Protein AF-A0A0M2LLT6-F1 (afdb_monomer)

Foldseek 3Di:
DDDDDDDDDDDDDDDDPDDPDDDPPPPPPPDPPPDPDPDPPPPQQDADPLQPPDDLLRLLVLLLLLLVLLCVPPDDPLNVLSVVLNVVLCVQCVVVNVVSVVVVLVVLVVVDDVSVVVVVVSSVVSNVLSNDPQLNPQLSVLSSVLSVVSVPDDPPCSSVSSVRSVSSNRNSSVVVPDDDDPPPPPDPPDDPDDDDDPDDDDDDDDDDDD

Structure (mmCIF, N/CA/C/O backbone):
data_AF-A0A0M2LLT6-F1
#
_entry.id   AF-A0A0M2LLT6-F1
#
loop_
_atom_site.group_PDB
_atom_site.id
_atom_site.type_symbol
_atom_site.label_atom_id
_atom_site.label_alt_id
_atom_site.label_comp_id
_atom_site.label_asym_id
_atom_site.label_entity_id
_atom_site.label_seq_id
_atom_site.pdbx_PDB_ins_code
_atom_site.Cartn_x
_atom_site.Cartn_y
_atom_site.Cartn_z
_atom_site.occupancy
_atom_site.B_iso_or_equiv
_atom_site.auth_seq_id
_atom_site.auth_comp_id
_atom_site.auth_asym_id
_atom_site.auth_atom_id
_atom_site.pdbx_PDB_model_num
ATOM 1 N N . MET A 1 1 ? 22.960 -52.086 76.176 1.00 41.44 1 MET A N 1
ATOM 2 C CA . MET A 1 1 ? 24.243 -51.439 76.528 1.00 41.44 1 MET A CA 1
ATOM 3 C C . MET A 1 1 ? 25.302 -51.913 75.534 1.00 41.44 1 MET A C 1
ATOM 5 O O . MET A 1 1 ? 25.342 -53.109 75.310 1.00 41.44 1 MET A O 1
ATOM 9 N N . SER A 1 2 ? 26.060 -50.966 74.951 1.00 41.84 2 SER A N 1
ATOM 10 C CA . SER A 1 2 ? 27.350 -51.053 74.206 1.00 41.84 2 SER A CA 1
ATOM 11 C C . SER A 1 2 ? 27.512 -52.057 73.046 1.00 41.84 2 SER A C 1
ATOM 13 O O . SER A 1 2 ? 27.372 -53.247 73.257 1.00 41.84 2 SER A O 1
ATOM 15 N N . ARG A 1 3 ? 27.701 -51.662 71.770 1.00 51.25 3 ARG A N 1
ATOM 16 C CA . ARG A 1 3 ? 28.764 -50.874 71.073 1.00 51.25 3 ARG A CA 1
ATOM 17 C C . ARG A 1 3 ? 30.071 -51.660 70.771 1.00 51.25 3 ARG A C 1
ATOM 19 O O . ARG A 1 3 ? 30.640 -52.236 71.686 1.00 51.25 3 ARG A O 1
ATOM 26 N N . VAL A 1 4 ? 30.586 -51.439 69.544 1.00 51.25 4 VAL A N 1
ATOM 27 C CA . VAL A 1 4 ? 32.009 -51.393 69.078 1.00 51.25 4 VAL A CA 1
ATOM 28 C C . VAL A 1 4 ? 32.594 -52.665 68.404 1.00 51.25 4 VAL A C 1
ATOM 30 O O . VAL A 1 4 ? 32.360 -53.735 68.939 1.00 51.25 4 VAL A O 1
ATOM 33 N N . THR A 1 5 ? 33.463 -52.716 67.364 1.00 49.09 5 THR A N 1
ATOM 34 C CA . THR A 1 5 ? 33.853 -51.982 66.112 1.00 49.09 5 THR A CA 1
ATOM 35 C C . THR A 1 5 ? 35.101 -52.732 65.523 1.00 49.09 5 THR A C 1
ATOM 37 O O . THR A 1 5 ? 35.906 -53.184 66.326 1.00 49.09 5 THR A O 1
ATOM 40 N N . GLN A 1 6 ? 35.325 -52.735 64.181 1.00 48.09 6 GLN A N 1
ATOM 41 C CA . GLN A 1 6 ? 36.649 -52.665 63.455 1.00 48.09 6 GLN A CA 1
ATOM 42 C C . GLN A 1 6 ? 37.639 -53.884 63.491 1.00 48.09 6 GLN A C 1
ATOM 44 O O . GLN A 1 6 ? 37.693 -54.569 64.494 1.00 48.09 6 GLN A O 1
ATOM 49 N N . ALA A 1 7 ? 38.533 -54.226 62.529 1.00 48.31 7 ALA A N 1
ATOM 50 C CA . ALA A 1 7 ? 38.931 -53.757 61.180 1.00 48.31 7 ALA A CA 1
ATOM 51 C C . ALA A 1 7 ? 40.098 -54.624 60.554 1.00 48.31 7 ALA A C 1
ATOM 53 O O . ALA A 1 7 ? 40.986 -55.020 61.294 1.00 48.31 7 ALA A O 1
ATOM 54 N N . ILE A 1 8 ? 40.148 -54.744 59.203 1.00 49.72 8 ILE A N 1
ATOM 55 C CA . ILE A 1 8 ? 41.307 -54.649 58.238 1.00 49.72 8 ILE A CA 1
ATOM 56 C C . ILE A 1 8 ? 42.366 -55.798 58.051 1.00 49.72 8 ILE A C 1
ATOM 58 O O . ILE A 1 8 ? 42.800 -56.438 58.998 1.00 49.72 8 ILE A O 1
ATOM 62 N N . VAL A 1 9 ? 42.854 -55.893 56.784 1.00 45.91 9 VAL A N 1
ATOM 63 C CA . VAL A 1 9 ? 44.183 -56.320 56.213 1.00 45.91 9 VAL A CA 1
ATOM 64 C C . VAL A 1 9 ? 44.129 -57.654 55.419 1.00 45.91 9 VAL A C 1
ATOM 66 O O . VAL A 1 9 ? 43.989 -58.707 56.016 1.00 45.91 9 VAL A O 1
ATOM 69 N N . ALA A 1 10 ? 44.026 -57.698 54.077 1.00 42.34 10 ALA A N 1
ATOM 70 C CA . ALA A 1 10 ? 44.964 -57.384 52.969 1.00 42.34 10 ALA A CA 1
ATOM 71 C C . ALA A 1 10 ? 45.992 -58.494 52.622 1.00 42.34 10 ALA A C 1
ATOM 73 O O . ALA A 1 10 ? 46.520 -59.148 53.507 1.00 42.34 10 ALA A O 1
ATOM 74 N N . THR A 1 11 ? 46.321 -58.599 51.321 1.00 43.28 11 THR A N 1
ATOM 75 C CA . THR A 1 11 ? 47.380 -59.392 50.634 1.00 43.28 11 THR A CA 1
ATOM 76 C C . THR A 1 11 ? 47.033 -60.785 50.078 1.00 43.28 11 THR A C 1
ATOM 78 O O . THR A 1 11 ? 47.167 -61.805 50.735 1.00 43.28 11 THR A O 1
ATOM 81 N N . ALA A 1 12 ? 46.709 -60.833 48.781 1.00 48.12 12 ALA A N 1
ATOM 82 C CA . ALA A 1 12 ? 47.027 -61.968 47.911 1.00 48.12 12 ALA A CA 1
ATOM 83 C C . ALA A 1 12 ? 47.285 -61.425 46.501 1.00 48.12 12 ALA A C 1
ATOM 85 O O . ALA A 1 12 ? 46.369 -61.179 45.720 1.00 48.12 12 ALA A O 1
ATOM 86 N N . ALA A 1 13 ? 48.555 -61.155 46.227 1.00 46.47 13 ALA A N 1
ATOM 87 C CA . ALA A 1 13 ? 49.050 -60.779 44.920 1.00 46.47 13 ALA A CA 1
ATOM 88 C C . ALA A 1 13 ? 49.824 -61.965 44.322 1.00 46.47 13 ALA A C 1
ATOM 90 O O . ALA A 1 13 ? 50.493 -62.702 45.042 1.00 46.47 13 ALA A O 1
ATOM 91 N N . ILE A 1 14 ? 49.821 -62.015 42.988 1.00 53.28 14 ILE A N 1
ATOM 92 C CA . ILE A 1 14 ? 50.790 -62.698 42.118 1.00 53.28 14 ILE A CA 1
ATOM 93 C C . ILE A 1 14 ? 50.536 -64.196 41.865 1.00 53.28 14 ILE A C 1
ATOM 95 O O . ILE A 1 14 ? 51.214 -65.071 42.392 1.00 53.28 14 ILE A O 1
ATOM 99 N N . ALA A 1 15 ? 49.651 -64.482 40.908 1.00 54.38 15 ALA A N 1
ATOM 100 C CA . ALA A 1 15 ? 49.831 -65.607 39.995 1.00 54.38 15 ALA A CA 1
ATOM 101 C C . ALA A 1 15 ? 49.233 -65.269 38.621 1.00 54.38 15 ALA A C 1
ATOM 103 O O . ALA A 1 15 ? 48.152 -64.696 38.536 1.00 54.38 15 ALA A O 1
ATOM 104 N N . ALA A 1 16 ? 49.948 -65.681 37.573 1.00 54.22 16 ALA A N 1
ATOM 105 C CA . ALA A 1 16 ? 49.567 -65.680 36.158 1.00 54.22 16 ALA A CA 1
ATOM 106 C C . ALA A 1 16 ? 49.813 -64.389 35.346 1.00 54.22 16 ALA A C 1
ATOM 108 O O . ALA A 1 16 ? 48.910 -63.796 34.760 1.00 54.22 16 ALA A O 1
ATOM 109 N N . LEU A 1 17 ? 51.099 -64.051 35.185 1.00 52.16 17 LEU A N 1
ATOM 110 C CA . LEU A 1 17 ? 51.603 -63.553 33.902 1.00 52.16 17 LEU A CA 1
ATOM 111 C C . LEU A 1 17 ? 51.557 -64.697 32.872 1.00 52.16 1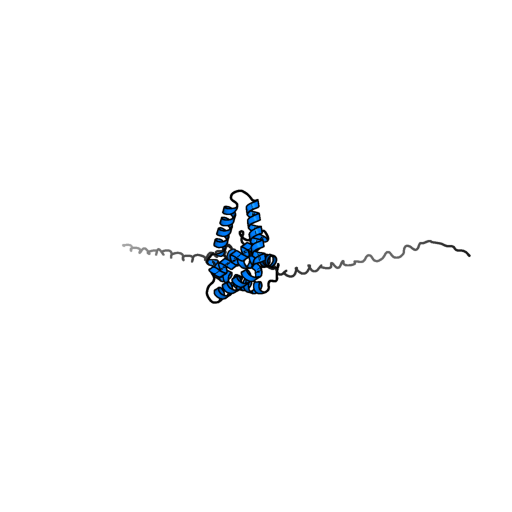7 LEU A C 1
ATOM 113 O O . LEU A 1 17 ? 52.450 -65.537 32.888 1.00 52.16 17 LEU A O 1
ATOM 117 N N . ALA A 1 18 ? 50.550 -64.739 31.995 1.00 59.94 18 ALA A N 1
ATOM 118 C CA . ALA A 1 18 ? 50.612 -65.443 30.702 1.00 59.94 18 ALA A CA 1
ATOM 119 C C . ALA A 1 18 ? 49.326 -65.214 29.887 1.00 59.94 18 ALA A C 1
ATOM 121 O O . ALA A 1 18 ? 48.462 -66.081 29.864 1.00 59.94 18 ALA A O 1
ATOM 122 N N . ALA A 1 19 ? 49.187 -64.059 29.224 1.00 50.78 19 ALA A N 1
ATOM 123 C CA . ALA A 1 19 ? 48.324 -63.913 28.038 1.00 50.78 19 ALA A CA 1
ATOM 124 C C . ALA A 1 19 ? 48.508 -62.537 27.365 1.00 50.78 19 ALA A C 1
ATOM 126 O O . ALA A 1 19 ? 47.558 -61.783 27.168 1.00 50.78 19 ALA A O 1
ATOM 127 N N . CYS A 1 20 ? 49.741 -62.196 26.981 1.00 50.62 20 CYS A N 1
ATOM 128 C CA . CYS A 1 20 ? 49.951 -61.237 25.896 1.00 50.62 20 CYS A CA 1
ATOM 129 C C . CYS A 1 20 ? 49.776 -61.989 24.572 1.00 50.62 20 CYS A C 1
ATOM 131 O O . CYS A 1 20 ? 50.738 -62.523 24.032 1.00 50.62 20 CYS A O 1
ATOM 133 N N . ALA A 1 21 ? 48.544 -62.065 24.071 1.00 52.72 21 ALA A N 1
ATOM 134 C CA . ALA A 1 21 ? 48.259 -62.531 22.718 1.00 52.72 21 ALA A CA 1
ATOM 135 C C . ALA A 1 21 ? 47.107 -61.700 22.131 1.00 52.72 21 ALA A C 1
ATOM 137 O O . ALA A 1 21 ? 45.931 -61.980 22.330 1.00 52.72 21 ALA A O 1
ATOM 138 N N . THR A 1 22 ? 47.502 -60.611 21.472 1.00 51.03 22 THR A N 1
ATOM 139 C CA . THR A 1 22 ? 46.864 -60.032 20.281 1.00 51.03 22 THR A CA 1
ATOM 140 C C . THR A 1 22 ? 45.335 -59.905 20.308 1.00 51.03 22 THR A C 1
ATOM 142 O O . THR A 1 22 ? 44.617 -60.679 19.683 1.00 51.03 22 THR A O 1
ATOM 145 N N . ARG A 1 23 ? 44.814 -58.850 20.948 1.00 53.47 23 ARG A N 1
ATOM 146 C CA . ARG A 1 23 ? 43.462 -58.371 20.631 1.00 53.47 23 ARG A CA 1
ATOM 147 C C . ARG A 1 23 ? 43.571 -57.481 19.394 1.00 53.47 23 ARG A C 1
ATOM 149 O O . ARG A 1 23 ? 44.065 -56.358 19.491 1.00 53.47 23 ARG A O 1
ATOM 156 N N . THR A 1 24 ? 43.155 -57.984 18.234 1.00 53.97 24 THR A N 1
ATOM 157 C CA . THR A 1 24 ? 42.968 -57.163 17.033 1.00 53.97 24 THR A CA 1
ATOM 158 C C . THR A 1 24 ? 42.068 -55.997 17.420 1.00 53.97 24 THR A C 1
ATOM 160 O O . THR A 1 24 ? 40.948 -56.203 17.889 1.00 53.97 24 THR A O 1
ATOM 163 N N . LYS A 1 25 ? 42.576 -54.768 17.316 1.00 46.31 25 LYS A N 1
ATOM 164 C CA . LYS A 1 25 ? 41.759 -53.580 17.537 1.00 46.31 25 LYS A CA 1
ATOM 165 C C . LYS A 1 25 ? 40.815 -53.505 16.344 1.00 46.31 25 LYS A C 1
ATOM 167 O O . LYS A 1 25 ? 41.226 -53.093 15.264 1.00 46.31 25 LYS A O 1
ATOM 172 N N . GLU A 1 26 ? 39.591 -53.982 16.521 1.00 56.31 26 GLU A N 1
ATOM 173 C CA . GLU A 1 26 ? 38.517 -53.758 15.565 1.00 56.31 26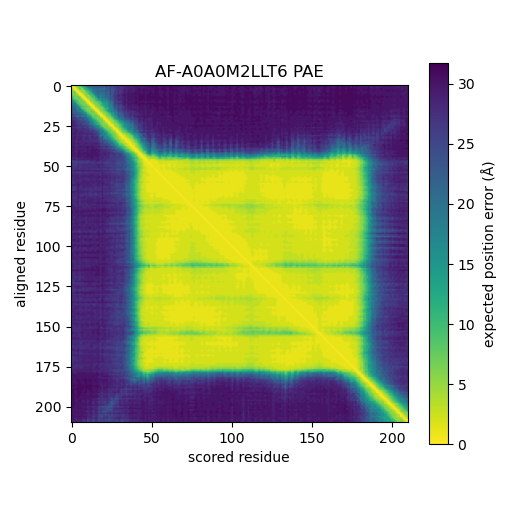 GLU A CA 1
ATOM 174 C C . GLU A 1 26 ? 38.340 -52.241 15.464 1.00 56.31 26 GLU A C 1
ATOM 176 O O . GLU A 1 26 ? 37.893 -51.570 16.398 1.00 56.31 26 GLU A O 1
ATOM 181 N N . VAL A 1 27 ? 38.848 -51.665 14.375 1.00 53.34 27 VAL A N 1
ATOM 182 C CA . VAL A 1 27 ? 38.624 -50.261 14.065 1.00 53.34 27 VAL A CA 1
ATOM 183 C C . VAL A 1 27 ? 37.185 -50.198 13.600 1.00 53.34 27 VAL A C 1
ATOM 185 O O . VAL A 1 27 ? 36.883 -50.542 12.460 1.00 53.34 27 VAL A O 1
ATOM 188 N N . ALA A 1 28 ? 36.295 -49.798 14.505 1.00 51.44 28 ALA A N 1
ATOM 189 C CA . ALA A 1 28 ? 34.966 -49.362 14.128 1.00 51.44 28 ALA A CA 1
ATOM 190 C C . ALA A 1 28 ? 35.140 -48.256 13.082 1.00 51.44 28 ALA A C 1
ATOM 192 O O . ALA A 1 28 ? 35.587 -47.149 13.392 1.00 51.44 28 ALA A O 1
ATOM 193 N N . ILE A 1 29 ? 34.846 -48.582 11.826 1.00 47.62 29 ILE A N 1
ATOM 194 C CA . ILE A 1 29 ? 34.660 -47.585 10.784 1.00 47.62 29 ILE A CA 1
ATOM 195 C C . ILE A 1 29 ? 33.416 -46.824 11.228 1.00 47.62 29 ILE A C 1
ATOM 197 O O . ILE A 1 29 ? 32.305 -47.341 11.139 1.00 47.62 29 ILE A O 1
ATOM 201 N N . ALA A 1 30 ? 33.607 -45.639 11.806 1.00 51.16 30 ALA A N 1
ATOM 202 C CA . ALA A 1 30 ? 32.498 -44.757 12.112 1.00 51.16 30 ALA A CA 1
ATOM 203 C C . ALA A 1 30 ? 31.804 -44.445 10.785 1.00 51.16 30 ALA A C 1
ATOM 205 O O . ALA A 1 30 ? 32.396 -43.820 9.903 1.00 51.16 30 ALA A O 1
ATOM 206 N N . THR A 1 31 ? 30.572 -44.928 10.623 1.00 55.88 31 THR A N 1
ATOM 207 C CA . THR A 1 31 ? 29.714 -44.530 9.513 1.00 55.88 31 THR A CA 1
ATOM 208 C C . THR A 1 31 ? 29.676 -43.001 9.512 1.00 55.88 31 THR A C 1
ATOM 210 O O . THR A 1 31 ? 29.398 -42.424 10.571 1.00 55.88 31 THR A O 1
ATOM 213 N N . PRO A 1 32 ? 30.003 -42.323 8.394 1.00 62.25 32 PRO A N 1
ATOM 214 C CA . PRO A 1 32 ? 29.898 -40.875 8.345 1.00 62.25 32 PRO A CA 1
ATOM 215 C C . PRO A 1 32 ? 28.480 -40.482 8.772 1.00 62.25 32 PRO A C 1
ATOM 217 O O . PRO A 1 32 ? 27.527 -41.173 8.390 1.00 62.25 32 PRO A O 1
ATOM 220 N N . PRO A 1 33 ? 28.328 -39.435 9.605 1.00 65.38 33 PRO A N 1
ATOM 221 C CA . PRO A 1 33 ? 27.015 -38.999 10.045 1.00 65.38 33 PRO A CA 1
ATOM 222 C C . PRO A 1 33 ? 26.128 -38.806 8.810 1.00 65.38 33 PRO A C 1
ATOM 224 O O . PRO A 1 33 ? 26.614 -38.273 7.805 1.00 65.38 33 PRO A O 1
ATOM 227 N N . PRO A 1 34 ? 24.867 -39.276 8.846 1.00 66.38 34 PRO A N 1
ATOM 228 C CA . PRO A 1 34 ? 23.957 -39.090 7.731 1.00 66.38 34 PRO A CA 1
ATOM 229 C C . PRO A 1 34 ? 23.955 -37.608 7.368 1.00 66.38 34 PRO A C 1
ATOM 231 O O . PRO A 1 34 ? 23.845 -36.752 8.251 1.00 66.38 34 PRO A O 1
ATOM 234 N N . ALA A 1 35 ? 24.147 -37.319 6.078 1.00 72.25 35 ALA A N 1
ATOM 235 C CA . ALA A 1 35 ? 24.084 -35.955 5.582 1.00 72.25 35 ALA A CA 1
ATOM 236 C C . ALA A 1 35 ? 22.792 -35.315 6.117 1.00 72.25 35 ALA A C 1
ATOM 238 O O . ALA A 1 35 ? 21.747 -35.978 6.088 1.00 72.25 35 ALA A O 1
ATOM 239 N N . PRO A 1 36 ? 22.850 -34.082 6.651 1.00 65.94 36 PRO A N 1
ATOM 240 C CA . PRO A 1 36 ? 21.654 -33.425 7.144 1.00 65.94 36 PRO A CA 1
ATOM 241 C C . PRO A 1 36 ? 20.613 -33.441 6.028 1.00 65.94 36 PRO A C 1
ATOM 243 O O . PRO A 1 36 ? 20.914 -33.081 4.887 1.00 65.94 36 PRO A O 1
ATOM 246 N N . ALA A 1 37 ? 19.406 -33.911 6.350 1.00 68.75 37 ALA A N 1
ATOM 247 C CA . ALA A 1 37 ? 18.291 -33.843 5.421 1.00 68.75 37 ALA A CA 1
ATOM 248 C C . ALA A 1 37 ? 18.168 -32.390 4.928 1.00 68.75 37 ALA A C 1
ATOM 250 O O . ALA A 1 37 ? 18.342 -31.476 5.744 1.00 68.75 37 ALA A O 1
ATOM 251 N N . PRO A 1 38 ? 17.916 -32.153 3.627 1.00 60.94 38 PRO A N 1
ATOM 252 C CA . PRO A 1 38 ? 17.765 -30.803 3.113 1.00 60.94 38 PRO A CA 1
ATOM 253 C C . PRO A 1 38 ? 16.690 -30.096 3.932 1.00 60.94 38 PRO A C 1
ATOM 255 O O . PRO A 1 38 ? 15.521 -30.484 3.922 1.00 60.94 38 PRO A O 1
ATOM 258 N N . VAL A 1 39 ? 17.107 -29.081 4.686 1.00 50.81 39 VAL A N 1
ATOM 259 C CA . VAL A 1 39 ? 16.167 -28.188 5.348 1.00 50.81 39 VAL A CA 1
ATOM 260 C C . VAL A 1 39 ? 15.392 -27.483 4.236 1.00 50.81 39 VAL A C 1
ATOM 262 O O . VAL A 1 39 ? 16.022 -26.952 3.316 1.00 50.81 39 VAL A O 1
ATOM 265 N N . PRO A 1 40 ? 14.049 -27.487 4.249 1.00 47.44 40 PRO A N 1
ATOM 266 C CA . PRO A 1 40 ? 13.303 -26.642 3.338 1.00 47.44 40 PRO A CA 1
ATOM 267 C C . PRO A 1 40 ? 13.709 -25.199 3.633 1.00 47.44 40 PRO A C 1
ATOM 269 O O . PRO A 1 40 ? 13.396 -24.646 4.687 1.00 47.44 40 PRO A O 1
ATOM 272 N N . VAL A 1 41 ? 14.467 -24.600 2.717 1.00 44.81 41 VAL A N 1
ATOM 273 C CA . VAL A 1 41 ? 14.712 -23.164 2.735 1.00 44.81 41 VAL A CA 1
ATOM 274 C C . VAL A 1 41 ? 13.381 -22.538 2.349 1.00 44.81 41 VAL A C 1
ATOM 276 O O . VAL A 1 41 ? 13.013 -22.529 1.177 1.00 44.81 41 VAL A O 1
ATOM 279 N N . TYR A 1 42 ? 12.621 -22.062 3.334 1.00 44.81 42 TYR A N 1
ATOM 280 C CA . TYR A 1 42 ? 11.517 -21.151 3.065 1.00 44.81 42 TYR A CA 1
ATOM 281 C C . TYR A 1 42 ? 12.147 -19.879 2.505 1.00 44.81 42 TYR A C 1
ATOM 283 O O . TYR A 1 42 ? 12.659 -19.045 3.252 1.00 44.81 42 TYR A O 1
ATOM 291 N N . VAL A 1 43 ? 12.212 -19.778 1.178 1.00 56.94 43 VAL A N 1
ATOM 292 C CA . VAL A 1 43 ? 12.707 -18.580 0.507 1.00 56.94 43 VAL A CA 1
ATOM 293 C C . VAL A 1 43 ? 11.678 -17.495 0.790 1.00 56.94 43 VAL A C 1
ATOM 295 O O . VAL A 1 43 ? 10.619 -17.451 0.169 1.00 56.94 43 VAL A O 1
ATOM 298 N N . THR A 1 44 ? 11.958 -16.647 1.778 1.00 63.28 44 THR A N 1
ATOM 299 C CA . THR A 1 44 ? 11.228 -15.391 1.945 1.00 63.28 44 THR A CA 1
ATOM 300 C C . THR A 1 44 ? 11.270 -14.655 0.606 1.00 63.28 44 THR A C 1
ATOM 302 O O . THR A 1 44 ? 12.373 -14.533 0.056 1.00 63.28 44 THR A O 1
ATOM 305 N N . PRO A 1 45 ? 10.127 -14.189 0.067 1.00 75.50 45 PRO A N 1
ATOM 306 C CA . PRO A 1 45 ? 10.113 -13.467 -1.197 1.00 75.50 45 PRO A CA 1
ATOM 307 C C . PRO A 1 45 ? 11.133 -12.327 -1.176 1.00 75.50 45 PRO A C 1
ATOM 309 O O . PRO A 1 45 ? 11.305 -11.657 -0.153 1.00 75.50 45 PRO A O 1
ATOM 312 N N . ALA A 1 46 ? 11.846 -12.135 -2.286 1.00 81.69 46 ALA A N 1
ATOM 313 C CA . ALA A 1 46 ? 12.813 -11.053 -2.394 1.00 81.69 46 ALA A CA 1
ATOM 314 C C . ALA A 1 46 ? 12.109 -9.706 -2.167 1.00 81.69 46 ALA A C 1
ATOM 316 O O . ALA A 1 46 ? 11.048 -9.473 -2.739 1.00 81.69 46 ALA A O 1
ATOM 317 N N . ILE A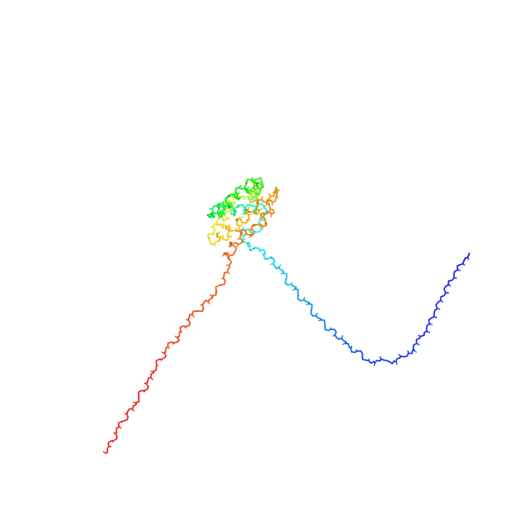 1 47 ? 12.714 -8.836 -1.348 1.00 90.62 47 ILE A N 1
ATOM 318 C CA . ILE A 1 47 ? 12.201 -7.489 -1.082 1.00 90.62 47 ILE A CA 1
ATOM 319 C C . ILE A 1 47 ? 13.143 -6.419 -1.644 1.00 90.62 47 ILE A C 1
ATOM 321 O O . ILE A 1 47 ? 14.360 -6.416 -1.383 1.00 90.62 47 ILE A O 1
ATOM 325 N N . THR A 1 48 ? 12.583 -5.507 -2.428 1.00 94.00 48 THR A N 1
ATOM 326 C CA . THR A 1 48 ? 13.269 -4.383 -3.049 1.00 94.00 48 THR A CA 1
ATOM 327 C C . THR A 1 48 ? 13.756 -3.381 -1.998 1.00 94.00 48 THR A C 1
ATOM 329 O O . THR A 1 48 ? 13.223 -3.315 -0.885 1.00 94.00 48 THR A O 1
ATOM 332 N N . PRO A 1 49 ? 14.783 -2.570 -2.318 1.00 95.25 49 PRO A N 1
ATOM 333 C CA . PRO A 1 49 ? 15.321 -1.596 -1.372 1.00 95.25 49 PRO A CA 1
ATOM 334 C C . PRO A 1 49 ? 14.291 -0.591 -0.840 1.00 95.25 49 PRO A C 1
ATOM 336 O O . PRO A 1 49 ? 14.378 -0.223 0.326 1.00 95.25 49 PRO A O 1
ATOM 339 N N . ILE A 1 50 ? 13.306 -0.178 -1.651 1.00 96.56 50 ILE A N 1
ATOM 340 C CA . ILE A 1 50 ? 12.288 0.808 -1.241 1.00 96.56 50 ILE A CA 1
ATOM 341 C C . ILE A 1 50 ? 11.349 0.272 -0.148 1.00 96.56 50 ILE A C 1
ATOM 343 O O . ILE A 1 50 ? 10.816 1.054 0.633 1.00 96.56 50 ILE A O 1
ATOM 347 N N . ASN A 1 51 ? 11.180 -1.051 -0.059 1.00 97.38 51 ASN A N 1
ATOM 348 C CA . ASN A 1 51 ? 10.310 -1.708 0.917 1.00 97.38 51 ASN A CA 1
ATOM 349 C C . ASN A 1 51 ? 11.083 -2.402 2.055 1.00 97.38 51 ASN A C 1
ATOM 351 O O . ASN A 1 51 ? 10.504 -3.148 2.843 1.00 97.38 51 ASN A O 1
ATOM 355 N N . ARG A 1 52 ? 12.395 -2.163 2.176 1.00 95.31 52 ARG A N 1
ATOM 356 C CA . ARG A 1 52 ? 13.262 -2.812 3.170 1.00 95.31 52 ARG A CA 1
ATOM 357 C C . ARG A 1 52 ? 13.481 -1.936 4.403 1.00 95.31 52 ARG A C 1
ATOM 359 O O . ARG A 1 52 ? 13.700 -0.738 4.285 1.00 95.31 52 ARG A O 1
ATOM 366 N N . GLY A 1 53 ? 13.524 -2.561 5.584 1.00 95.31 53 GLY A N 1
ATOM 367 C CA . GLY A 1 53 ? 13.930 -1.887 6.827 1.00 95.31 53 GLY A CA 1
ATOM 368 C C . GLY A 1 53 ? 12.960 -0.795 7.287 1.00 95.31 53 GLY A C 1
ATOM 369 O O . GLY A 1 53 ? 13.366 0.144 7.965 1.00 95.31 53 GLY A O 1
ATOM 370 N N . LEU A 1 54 ? 11.693 -0.906 6.888 1.00 97.94 54 LEU A N 1
ATOM 371 C CA . LEU A 1 54 ? 10.648 0.059 7.200 1.00 97.94 54 LEU A CA 1
ATOM 372 C C . LEU A 1 54 ? 10.277 0.030 8.689 1.00 97.94 54 LEU A C 1
ATOM 374 O O . LEU A 1 54 ? 10.281 -1.024 9.332 1.00 97.94 54 LEU A O 1
ATOM 378 N N . SER A 1 55 ? 9.888 1.189 9.228 1.00 98.44 55 SER A N 1
ATOM 379 C CA . SER A 1 55 ? 9.196 1.245 10.518 1.00 98.44 55 SER A CA 1
ATOM 380 C C . SER A 1 55 ? 7.831 0.547 10.416 1.00 98.44 55 SER A C 1
ATOM 382 O O . SER A 1 55 ? 7.274 0.459 9.321 1.00 98.44 55 SER A O 1
ATOM 384 N N . PRO A 1 56 ? 7.220 0.098 11.527 1.00 98.50 56 PRO A N 1
ATOM 385 C CA . PRO A 1 56 ? 5.914 -0.557 11.461 1.00 98.50 56 PRO A CA 1
ATOM 386 C C . PRO A 1 56 ? 4.819 0.288 10.792 1.00 98.50 56 PRO A C 1
ATOM 388 O O . PRO A 1 56 ? 4.019 -0.233 10.017 1.00 98.50 56 PRO A O 1
ATOM 391 N N . ALA A 1 57 ? 4.823 1.602 11.042 1.00 98.56 57 ALA A N 1
ATOM 392 C CA . ALA A 1 57 ? 3.912 2.547 10.403 1.00 98.56 57 ALA A CA 1
ATOM 393 C C . ALA A 1 57 ? 4.163 2.647 8.888 1.00 98.56 57 ALA A C 1
ATOM 395 O O . ALA A 1 57 ? 3.218 2.577 8.102 1.00 98.56 57 ALA A O 1
ATOM 396 N N . ALA A 1 58 ? 5.434 2.735 8.475 1.00 98.62 58 ALA A N 1
ATOM 397 C CA . ALA A 1 58 ? 5.810 2.738 7.065 1.00 98.62 58 ALA A CA 1
ATOM 398 C C . ALA A 1 58 ? 5.417 1.425 6.370 1.00 98.62 58 ALA A C 1
ATOM 400 O O . ALA A 1 58 ? 4.862 1.469 5.280 1.00 98.62 58 ALA A O 1
ATOM 401 N N . THR A 1 59 ? 5.600 0.265 7.005 1.00 98.81 59 THR A N 1
ATOM 402 C CA . THR A 1 59 ? 5.193 -1.037 6.449 1.00 98.81 59 THR A CA 1
ATOM 403 C C . THR A 1 59 ? 3.695 -1.091 6.145 1.00 98.81 59 THR A C 1
ATOM 405 O O . THR A 1 59 ? 3.299 -1.501 5.052 1.00 98.81 59 THR A O 1
ATOM 408 N N . VAL A 1 60 ? 2.849 -0.635 7.079 1.00 98.75 60 VAL A N 1
ATOM 409 C CA . VAL A 1 60 ? 1.395 -0.534 6.857 1.00 98.75 60 VAL A CA 1
ATOM 410 C C . VAL A 1 60 ? 1.092 0.427 5.713 1.00 98.75 60 VAL A C 1
ATOM 412 O O . VAL A 1 60 ? 0.301 0.104 4.826 1.00 98.75 60 VAL A O 1
ATOM 415 N N . TRP A 1 61 ? 1.734 1.593 5.699 1.00 98.50 61 TRP A N 1
ATOM 416 C CA . TRP A 1 61 ? 1.477 2.593 4.672 1.00 98.50 61 TRP A CA 1
ATOM 417 C C . TRP A 1 61 ? 1.899 2.125 3.274 1.00 98.50 61 TRP A C 1
ATOM 419 O O . TRP A 1 61 ? 1.140 2.282 2.320 1.00 98.50 61 TRP A O 1
ATOM 429 N N . HIS A 1 62 ? 3.046 1.453 3.155 1.00 98.81 62 HIS A N 1
ATOM 430 C CA . HIS A 1 62 ? 3.536 0.904 1.892 1.00 98.81 62 HIS A CA 1
ATOM 431 C C . HIS A 1 62 ? 2.626 -0.202 1.351 1.00 98.81 62 HIS A C 1
ATOM 433 O O . HIS A 1 62 ? 2.291 -0.195 0.166 1.00 98.81 62 HIS A O 1
ATOM 439 N N . MET A 1 63 ? 2.142 -1.099 2.216 1.00 98.81 63 MET A N 1
ATOM 440 C CA . MET A 1 63 ? 1.140 -2.107 1.851 1.00 98.81 63 MET A CA 1
ATOM 441 C C . MET A 1 63 ? -0.159 -1.450 1.358 1.00 98.81 63 MET A C 1
ATOM 443 O O . MET A 1 63 ? -0.697 -1.838 0.319 1.00 98.81 63 MET A O 1
ATOM 447 N N . ARG A 1 64 ? -0.626 -0.390 2.030 1.00 98.81 64 ARG A N 1
ATOM 448 C CA . ARG A 1 64 ? -1.817 0.363 1.608 1.00 98.81 64 ARG A CA 1
ATOM 449 C C . ARG A 1 64 ? -1.612 1.047 0.254 1.00 98.81 64 ARG A C 1
ATOM 451 O O . ARG A 1 64 ? -2.523 1.018 -0.570 1.00 98.81 64 ARG A O 1
ATOM 458 N N . VAL A 1 65 ? -0.443 1.642 0.004 1.00 98.88 65 VAL A N 1
ATOM 459 C CA . VAL A 1 65 ? -0.095 2.248 -1.295 1.00 98.88 65 VAL A CA 1
ATOM 460 C C . VAL A 1 65 ? -0.071 1.195 -2.403 1.00 98.88 65 VAL A C 1
ATOM 462 O O . VAL A 1 65 ? -0.691 1.413 -3.442 1.00 98.88 65 VAL A O 1
ATOM 465 N N . ALA A 1 66 ? 0.547 0.034 -2.175 1.00 98.88 66 ALA A N 1
ATOM 466 C CA . ALA A 1 66 ? 0.544 -1.068 -3.136 1.00 98.88 66 ALA A CA 1
ATOM 467 C C . ALA A 1 66 ? -0.891 -1.478 -3.517 1.00 98.88 66 ALA A C 1
ATOM 469 O O . ALA A 1 66 ? -1.262 -1.481 -4.691 1.00 98.88 66 ALA A O 1
ATOM 470 N N . LEU A 1 67 ? -1.747 -1.739 -2.527 1.00 98.94 67 LEU A N 1
ATOM 471 C CA . LEU A 1 67 ? -3.137 -2.133 -2.780 1.00 98.94 67 LEU A CA 1
ATOM 472 C C . LEU A 1 67 ? -3.962 -1.017 -3.441 1.00 98.94 67 LEU A C 1
ATOM 474 O O . LEU A 1 67 ? -4.847 -1.306 -4.248 1.00 98.94 67 LEU A O 1
ATOM 478 N N . ASN A 1 68 ? -3.647 0.253 -3.169 1.00 98.94 68 ASN A N 1
ATOM 479 C CA . ASN A 1 68 ? -4.246 1.377 -3.881 1.00 98.94 68 ASN A CA 1
ATOM 480 C C . ASN A 1 68 ? -3.871 1.377 -5.368 1.00 98.94 68 ASN A C 1
ATOM 482 O O . ASN A 1 68 ? -4.756 1.478 -6.217 1.00 98.94 68 ASN A O 1
ATOM 486 N N . VAL A 1 69 ? -2.584 1.221 -5.687 1.00 98.88 69 VAL A N 1
ATOM 487 C CA . VAL A 1 69 ? -2.116 1.142 -7.078 1.00 98.88 69 VAL A CA 1
ATOM 488 C C . VAL A 1 69 ? -2.747 -0.053 -7.786 1.00 98.88 69 VAL A C 1
ATOM 490 O O . VAL A 1 69 ? -3.221 0.095 -8.909 1.00 98.88 69 VAL A O 1
ATOM 493 N N . ALA A 1 70 ? -2.856 -1.209 -7.125 1.00 98.88 70 ALA A N 1
ATOM 494 C CA . ALA A 1 70 ? -3.548 -2.370 -7.681 1.00 98.88 70 ALA A CA 1
ATOM 495 C C . ALA A 1 70 ? -5.019 -2.055 -8.015 1.00 98.88 70 ALA A C 1
ATOM 497 O O . ALA A 1 70 ? -5.474 -2.340 -9.125 1.00 98.88 70 ALA A O 1
ATOM 498 N N . ALA A 1 71 ? -5.747 -1.394 -7.109 1.00 98.81 71 ALA A N 1
ATOM 499 C CA . ALA A 1 71 ? -7.130 -0.975 -7.349 1.00 98.81 71 ALA A CA 1
ATOM 500 C C . ALA A 1 71 ? -7.270 0.013 -8.526 1.00 98.81 71 ALA A C 1
ATOM 502 O O . ALA A 1 71 ? -8.317 0.054 -9.170 1.00 98.81 71 ALA A O 1
ATOM 503 N N . LEU A 1 72 ? -6.222 0.784 -8.838 1.00 98.50 72 LEU A N 1
ATOM 504 C CA . LEU A 1 72 ? -6.197 1.730 -9.959 1.00 98.50 72 LEU A CA 1
ATOM 505 C C . LEU A 1 72 ? -5.686 1.127 -11.272 1.00 98.50 72 LEU A C 1
ATOM 507 O O . LEU A 1 72 ? -6.091 1.583 -12.344 1.00 98.50 72 LEU A O 1
ATOM 511 N N . ALA A 1 73 ? -4.802 0.130 -11.229 1.00 97.69 73 ALA A N 1
ATOM 512 C CA . ALA A 1 73 ? -4.060 -0.370 -12.391 1.00 97.69 73 ALA A CA 1
ATOM 513 C C . ALA A 1 73 ? -4.571 -1.717 -12.928 1.00 97.69 73 ALA A C 1
ATOM 515 O O . ALA A 1 73 ? -4.472 -1.965 -14.133 1.00 97.69 73 ALA A O 1
ATOM 516 N N . CYS A 1 74 ? -5.141 -2.571 -12.074 1.00 98.50 74 CYS A N 1
ATOM 517 C CA . CYS A 1 74 ? -5.649 -3.887 -12.465 1.00 98.50 74 CYS A CA 1
ATOM 518 C C . CYS A 1 74 ? -6.996 -3.776 -13.200 1.00 98.50 74 CYS A C 1
ATOM 520 O O . CYS A 1 74 ? -7.759 -2.826 -13.006 1.00 98.50 74 CYS A O 1
ATOM 522 N N . ARG A 1 75 ? -7.293 -4.715 -14.106 1.00 97.62 75 ARG A N 1
ATOM 523 C CA . ARG A 1 75 ? -8.443 -4.640 -15.031 1.00 97.62 75 ARG A CA 1
ATOM 524 C C . ARG A 1 75 ? -9.234 -5.951 -15.062 1.00 97.62 75 ARG A C 1
ATOM 526 O O . ARG A 1 75 ? -8.805 -6.962 -14.511 1.00 97.62 75 ARG A O 1
ATOM 533 N N . GLY A 1 76 ? -10.401 -5.925 -15.708 1.00 97.75 76 GLY A N 1
ATOM 534 C CA . GLY A 1 76 ? -11.280 -7.089 -15.844 1.00 97.75 76 GLY A CA 1
ATOM 535 C C . GLY A 1 76 ? -11.903 -7.538 -14.518 1.00 97.75 76 GLY A C 1
ATOM 536 O O . GLY A 1 76 ? -11.986 -6.767 -13.562 1.00 97.75 76 GLY A O 1
ATOM 537 N N . ALA A 1 77 ? -12.338 -8.799 -14.458 1.00 97.94 77 ALA A N 1
ATOM 538 C CA . ALA A 1 77 ? -12.984 -9.364 -13.271 1.00 97.94 77 ALA A CA 1
ATOM 539 C C . ALA A 1 77 ? -12.081 -9.312 -12.023 1.00 97.94 77 ALA A C 1
ATOM 541 O O . ALA A 1 77 ? -12.543 -8.924 -10.952 1.00 97.94 77 ALA A O 1
ATOM 542 N N . GLN A 1 78 ? -10.784 -9.610 -12.176 1.00 97.75 78 GLN A N 1
ATOM 543 C CA . GLN A 1 78 ? -9.804 -9.505 -11.091 1.00 97.75 78 GLN A CA 1
ATOM 544 C C . GLN A 1 78 ? -9.667 -8.059 -10.591 1.00 97.75 78 GLN A C 1
ATOM 546 O O . GLN A 1 78 ? -9.662 -7.825 -9.386 1.00 97.75 78 GLN A O 1
ATOM 551 N N . GLY A 1 79 ? -9.617 -7.075 -11.497 1.00 98.44 79 GLY A N 1
ATOM 552 C CA . GLY A 1 79 ? -9.612 -5.658 -11.123 1.00 98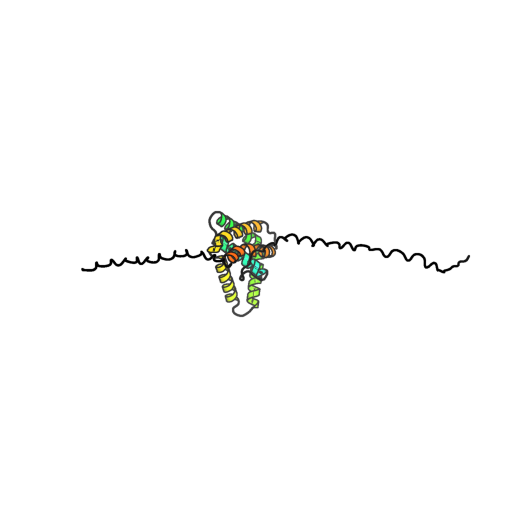.44 79 GLY A CA 1
ATOM 553 C C . GLY A 1 79 ? -10.841 -5.265 -10.297 1.00 98.44 79 GLY A C 1
ATOM 554 O O . GLY A 1 79 ? -10.702 -4.614 -9.265 1.00 98.44 79 GLY A O 1
ATOM 555 N N . ASN A 1 80 ? -12.033 -5.725 -10.688 1.00 98.44 80 ASN A N 1
ATOM 556 C CA . ASN A 1 80 ? -13.265 -5.465 -9.935 1.00 98.44 80 ASN A CA 1
ATOM 557 C C . ASN A 1 80 ? -13.225 -6.081 -8.526 1.00 98.44 80 ASN A C 1
ATOM 559 O O . ASN A 1 80 ? -13.612 -5.419 -7.561 1.00 98.44 80 ASN A O 1
ATOM 563 N N . GLN A 1 81 ? -12.711 -7.310 -8.394 1.00 98.25 81 GLN A N 1
ATOM 564 C CA . GLN A 1 81 ? -12.493 -7.955 -7.094 1.00 98.25 81 GLN A CA 1
ATOM 565 C C . GLN A 1 81 ? -11.523 -7.142 -6.224 1.00 98.25 81 GLN A C 1
ATOM 567 O O . GLN A 1 81 ? -11.809 -6.901 -5.054 1.00 98.25 81 GLN A O 1
ATOM 572 N N . ILE A 1 82 ? -10.407 -6.674 -6.791 1.00 98.81 82 ILE A N 1
ATOM 573 C CA . ILE A 1 82 ? -9.417 -5.858 -6.073 1.00 98.81 82 ILE A CA 1
ATOM 574 C C . ILE A 1 82 ? -10.042 -4.543 -5.592 1.00 98.81 82 ILE A C 1
ATOM 576 O O . ILE A 1 82 ? -9.862 -4.169 -4.437 1.00 98.81 82 ILE A O 1
ATOM 580 N N . VAL A 1 83 ? -10.816 -3.850 -6.432 1.00 98.81 83 VAL A N 1
ATOM 581 C CA . VAL A 1 83 ? -11.493 -2.601 -6.039 1.00 98.81 83 VAL A CA 1
ATOM 582 C C . VAL A 1 83 ? -12.464 -2.833 -4.878 1.00 98.81 83 VAL A C 1
ATOM 584 O O . VAL A 1 83 ? -12.498 -2.032 -3.939 1.00 98.81 83 VAL A O 1
ATOM 587 N N . ALA A 1 84 ? -13.242 -3.918 -4.920 1.00 98.69 84 ALA A N 1
ATOM 588 C CA . ALA A 1 84 ? -14.165 -4.272 -3.846 1.00 98.69 84 ALA A CA 1
ATOM 589 C C . ALA A 1 84 ? -13.419 -4.618 -2.547 1.00 98.69 84 ALA A C 1
ATOM 591 O O . ALA A 1 84 ? -13.694 -4.013 -1.510 1.00 98.69 84 ALA A O 1
ATOM 592 N N . GLY A 1 85 ? -12.426 -5.510 -2.613 1.00 98.75 85 GLY A N 1
ATOM 593 C CA . GLY A 1 85 ? -11.628 -5.918 -1.455 1.00 98.75 85 GLY A CA 1
ATOM 594 C C . GLY A 1 85 ? -10.866 -4.752 -0.826 1.00 98.75 85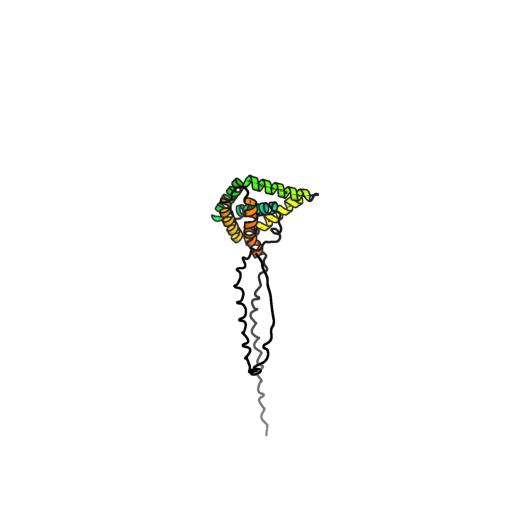 GLY A C 1
ATOM 595 O O . GLY A 1 85 ? -10.872 -4.591 0.393 1.00 98.75 85 GLY A O 1
ATOM 596 N N . TYR A 1 86 ? -10.272 -3.874 -1.641 1.00 98.88 86 TYR A N 1
ATOM 597 C CA . TYR A 1 86 ? -9.568 -2.690 -1.147 1.00 98.88 86 TYR A CA 1
ATOM 598 C C . TYR A 1 86 ? -10.518 -1.731 -0.425 1.00 98.88 86 TYR A C 1
ATOM 600 O O . TYR A 1 86 ? -10.191 -1.234 0.651 1.00 98.88 86 TYR A O 1
ATOM 608 N N . ARG A 1 87 ? -11.728 -1.511 -0.958 1.00 98.69 87 ARG A N 1
ATOM 609 C CA . ARG A 1 87 ? -12.754 -0.708 -0.277 1.00 98.69 87 ARG A CA 1
ATOM 610 C C . ARG A 1 87 ? -13.133 -1.312 1.076 1.00 98.69 87 ARG A C 1
ATOM 612 O O . ARG A 1 87 ? -13.206 -0.572 2.053 1.00 98.69 87 ARG A O 1
ATOM 619 N N . THR A 1 88 ? -13.339 -2.626 1.142 1.00 98.44 88 THR A N 1
ATOM 620 C CA . THR A 1 88 ? -13.642 -3.334 2.396 1.00 98.44 88 THR A CA 1
ATOM 621 C C . THR A 1 88 ? -12.509 -3.192 3.409 1.00 98.44 88 THR A C 1
ATOM 623 O O . THR A 1 88 ? -12.769 -2.837 4.558 1.00 98.44 88 THR A O 1
ATOM 626 N N . LEU A 1 89 ? -11.253 -3.374 2.986 1.00 98.50 89 LEU A N 1
ATOM 627 C CA . LEU A 1 89 ? -10.079 -3.160 3.835 1.00 98.50 89 LEU A CA 1
ATOM 628 C C . LEU A 1 89 ? -10.051 -1.734 4.401 1.00 98.50 89 LEU A C 1
ATOM 630 O O . LEU A 1 89 ? -9.899 -1.560 5.610 1.00 98.50 89 LEU A O 1
ATOM 634 N N . LEU A 1 90 ? -10.234 -0.717 3.549 1.00 98.38 90 LEU A N 1
ATOM 635 C CA . LEU A 1 90 ? -10.254 0.684 3.976 1.00 98.38 90 LEU A CA 1
ATOM 636 C C . LEU A 1 90 ? -11.353 0.960 5.005 1.00 98.38 90 LEU A C 1
ATOM 638 O O . LEU A 1 90 ? -11.113 1.682 5.971 1.00 98.38 90 LEU A O 1
ATOM 642 N N . THR A 1 91 ? -12.546 0.397 4.809 1.00 97.88 91 THR A N 1
ATOM 643 C CA . THR A 1 91 ? -13.666 0.569 5.739 1.00 97.88 91 THR A CA 1
ATOM 644 C C . THR A 1 91 ? -13.397 -0.122 7.072 1.00 97.88 91 THR A C 1
ATOM 646 O O . THR A 1 91 ? -13.521 0.513 8.119 1.00 97.88 91 THR A O 1
ATOM 649 N N . ASN A 1 92 ? -12.987 -1.391 7.049 1.00 97.25 92 ASN A N 1
ATOM 650 C CA . ASN A 1 92 ? -12.838 -2.203 8.258 1.00 97.25 92 ASN A CA 1
ATOM 651 C C . ASN A 1 92 ? -11.621 -1.793 9.095 1.00 97.25 92 ASN A C 1
ATOM 653 O O . ASN A 1 92 ? -11.657 -1.877 10.319 1.00 97.25 92 ASN A O 1
ATOM 657 N N . GLN A 1 93 ? -10.552 -1.323 8.449 1.00 98.19 93 GLN A N 1
ATOM 658 C CA . GLN A 1 93 ? -9.276 -1.009 9.098 1.00 98.19 93 GLN A CA 1
ATOM 659 C C . GLN A 1 93 ? -8.977 0.501 9.127 1.00 98.19 93 GLN A C 1
ATOM 661 O O . GLN A 1 93 ? -7.835 0.909 9.346 1.00 98.19 93 GLN A O 1
ATOM 666 N N . LYS A 1 94 ? -10.001 1.352 8.948 1.00 97.50 94 LYS A N 1
ATOM 667 C CA . LYS A 1 94 ? -9.881 2.821 8.882 1.00 97.50 94 LYS A CA 1
ATOM 668 C C . LYS A 1 94 ? -9.063 3.418 10.031 1.00 97.50 94 LYS A C 1
ATOM 670 O O . LYS A 1 94 ? -8.192 4.249 9.793 1.00 97.50 94 LYS A O 1
ATOM 675 N N . ALA A 1 95 ? -9.351 3.010 11.268 1.00 97.25 95 ALA A N 1
ATOM 676 C CA . ALA A 1 95 ? -8.677 3.545 12.451 1.00 97.25 95 ALA A CA 1
ATOM 677 C C . ALA A 1 95 ? -7.188 3.164 12.477 1.00 97.25 95 ALA A C 1
ATOM 679 O O . ALA A 1 95 ? -6.339 4.032 12.651 1.00 97.25 95 ALA A O 1
ATOM 680 N N . ALA A 1 96 ? -6.869 1.891 12.223 1.00 97.44 96 ALA A N 1
ATOM 681 C CA . ALA A 1 96 ? -5.491 1.408 12.186 1.00 97.44 96 ALA A CA 1
ATOM 682 C C . ALA A 1 96 ? -4.674 2.076 11.065 1.00 97.44 96 ALA A C 1
ATOM 684 O O . ALA A 1 96 ? -3.519 2.444 11.278 1.00 97.44 96 ALA A O 1
ATOM 685 N N . LEU A 1 97 ? -5.286 2.296 9.896 1.00 98.44 97 LEU A N 1
ATOM 686 C CA . LEU A 1 97 ? -4.669 3.031 8.790 1.00 98.44 97 LEU A CA 1
ATOM 687 C C . LEU A 1 97 ? -4.376 4.492 9.157 1.00 98.44 97 LEU A C 1
ATOM 689 O O . LEU A 1 97 ? -3.264 4.954 8.923 1.00 98.44 97 LEU A O 1
ATOM 693 N N . ALA A 1 98 ? -5.327 5.196 9.779 1.00 98.19 98 ALA A N 1
ATOM 694 C CA . ALA A 1 98 ? -5.133 6.583 10.212 1.00 98.19 98 ALA A CA 1
ATOM 695 C C . ALA A 1 98 ? -4.038 6.713 11.287 1.00 98.19 98 ALA A C 1
ATOM 697 O O . ALA A 1 98 ? -3.237 7.651 11.265 1.00 98.19 98 ALA A O 1
ATOM 698 N N . THR A 1 99 ? -3.964 5.753 12.216 1.00 98.19 99 THR A N 1
ATOM 699 C CA . THR A 1 99 ? -2.881 5.685 13.205 1.00 98.19 99 THR A CA 1
ATOM 700 C C . THR A 1 99 ? -1.524 5.485 12.534 1.00 98.19 99 THR A C 1
ATOM 702 O O . THR A 1 99 ? -0.571 6.178 12.888 1.00 98.19 99 THR A O 1
ATOM 705 N N . ALA A 1 100 ? -1.427 4.578 11.558 1.00 98.31 100 ALA A N 1
ATOM 706 C CA . ALA A 1 100 ? -0.185 4.342 10.826 1.00 98.31 100 ALA A CA 1
ATOM 707 C C . ALA A 1 100 ? 0.256 5.575 10.020 1.00 98.31 100 ALA A C 1
ATOM 709 O O . ALA A 1 100 ? 1.424 5.947 10.087 1.00 98.31 100 ALA A O 1
ATOM 710 N N . GLU A 1 101 ? -0.665 6.243 9.322 1.00 98.12 101 GLU A N 1
ATOM 711 C CA . GLU A 1 101 ? -0.389 7.485 8.586 1.00 98.12 101 GLU A CA 1
ATOM 712 C C . GLU A 1 101 ? 0.137 8.581 9.520 1.00 98.12 101 GLU A C 1
ATOM 714 O O . GLU A 1 101 ? 1.230 9.105 9.313 1.00 98.12 101 GLU A O 1
ATOM 719 N N . THR A 1 102 ? -0.575 8.847 10.619 1.00 98.56 102 THR A N 1
ATOM 720 C CA . THR A 1 102 ? -0.177 9.865 11.606 1.00 98.56 102 THR A CA 1
ATOM 721 C C . THR A 1 102 ? 1.208 9.575 12.189 1.00 98.56 102 THR A C 1
ATOM 723 O O . THR A 1 102 ? 2.042 10.474 12.325 1.00 98.56 102 THR A O 1
ATOM 726 N N . ALA A 1 103 ? 1.478 8.310 12.527 1.00 98.62 103 ALA A N 1
ATOM 727 C CA . ALA A 1 103 ? 2.770 7.890 13.053 1.00 98.62 103 ALA A CA 1
ATOM 728 C C . ALA A 1 103 ? 3.888 8.031 12.011 1.00 98.62 103 ALA A C 1
ATOM 730 O O . ALA A 1 103 ? 4.996 8.442 12.361 1.00 98.62 103 ALA A O 1
ATOM 731 N N . LEU A 1 104 ? 3.613 7.717 10.743 1.00 98.50 104 LEU A N 1
ATOM 732 C CA . LEU A 1 104 ? 4.575 7.889 9.663 1.00 98.50 104 LEU A CA 1
ATOM 733 C C . LEU A 1 104 ? 4.889 9.369 9.446 1.00 98.50 104 LEU A C 1
ATOM 735 O O . LEU A 1 104 ? 6.057 9.746 9.477 1.00 98.50 104 LEU A O 1
ATOM 739 N N . GLU A 1 105 ? 3.883 10.229 9.313 1.00 98.19 105 GLU A N 1
ATOM 740 C CA . GLU A 1 105 ? 4.125 11.665 9.170 1.00 98.19 105 GLU A CA 1
ATOM 741 C C . GLU A 1 105 ? 4.885 12.242 10.375 1.00 98.19 105 GLU A C 1
ATOM 743 O O . GLU A 1 105 ? 5.743 13.107 10.214 1.00 98.19 105 GLU A O 1
ATOM 748 N N . SER A 1 106 ? 4.606 11.766 11.595 1.00 98.56 106 SER A N 1
ATOM 749 C CA . SER A 1 106 ? 5.352 12.164 12.795 1.00 98.56 106 SER A CA 1
ATOM 750 C C . SER A 1 106 ? 6.838 11.802 12.701 1.00 98.56 106 SER A C 1
ATOM 752 O O . SER A 1 106 ? 7.679 12.619 13.080 1.00 98.56 106 SER A O 1
ATOM 754 N N . GLN A 1 107 ? 7.179 10.637 12.137 1.00 98.19 107 GLN A N 1
ATOM 755 C CA . GLN A 1 107 ? 8.574 10.259 11.875 1.00 98.19 107 GLN A CA 1
ATOM 756 C C . GLN A 1 107 ? 9.234 11.227 10.891 1.00 98.19 107 GLN A C 1
ATOM 758 O O . GLN A 1 107 ? 10.371 11.636 11.119 1.00 98.19 107 GLN A O 1
ATOM 763 N N . TYR A 1 108 ? 8.521 11.652 9.842 1.00 98.25 108 TYR A N 1
ATOM 764 C CA . TYR A 1 108 ? 9.047 12.653 8.912 1.00 98.25 108 TYR A CA 1
ATOM 765 C C . TYR A 1 108 ? 9.236 14.015 9.579 1.00 98.25 108 TYR A C 1
ATOM 767 O O . TYR A 1 108 ? 10.319 14.592 9.470 1.00 98.25 108 TYR A O 1
ATOM 775 N N . ARG A 1 109 ? 8.242 14.490 10.339 1.00 98.12 109 ARG A N 1
ATOM 776 C CA . ARG A 1 109 ? 8.321 15.734 11.126 1.00 98.12 109 ARG A CA 1
ATOM 777 C C . ARG A 1 109 ? 9.519 15.747 12.072 1.00 98.12 109 ARG A C 1
ATOM 779 O O . ARG A 1 109 ? 10.207 16.760 12.165 1.00 98.12 109 ARG A O 1
ATOM 786 N N . ALA A 1 110 ? 9.797 14.626 12.737 1.00 98.12 110 ALA A N 1
ATOM 787 C CA . ALA A 1 110 ? 10.920 14.498 13.665 1.00 98.12 110 ALA A CA 1
ATOM 788 C C . ALA A 1 110 ? 12.294 14.671 12.991 1.00 98.12 110 ALA A C 1
ATOM 790 O O . ALA A 1 110 ? 13.257 15.029 13.664 1.00 98.12 110 ALA A O 1
ATOM 791 N N . MET A 1 111 ? 12.39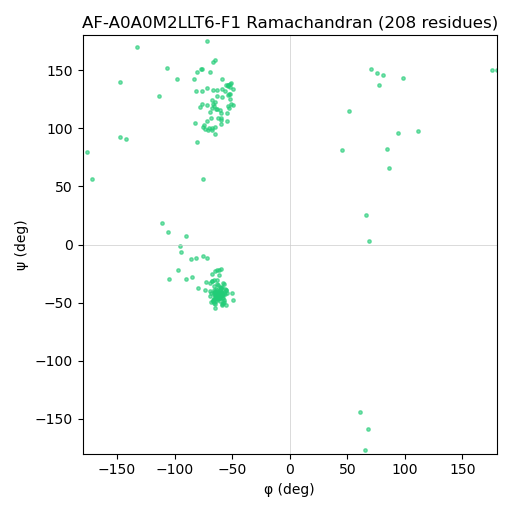2 14.474 11.670 1.00 95.50 111 MET A N 1
ATOM 792 C CA . MET A 1 111 ? 13.617 14.750 10.911 1.00 95.50 111 MET A CA 1
ATOM 793 C C . MET A 1 111 ? 13.867 16.256 10.676 1.00 95.50 111 MET A C 1
ATOM 795 O O . MET A 1 111 ? 14.943 16.617 10.204 1.00 95.50 111 MET A O 1
ATOM 799 N N . GLY A 1 112 ? 12.901 17.136 10.977 1.00 95.12 112 GLY A N 1
ATOM 800 C CA . GLY A 1 112 ? 13.020 18.595 10.840 1.00 95.12 112 GLY A CA 1
ATOM 801 C C . GLY A 1 112 ? 13.168 19.100 9.396 1.00 95.12 112 GLY A C 1
ATOM 802 O O . GLY A 1 112 ? 13.129 18.325 8.444 1.00 95.12 112 GLY A O 1
ATOM 803 N N . GLY A 1 113 ? 13.347 20.413 9.213 1.00 96.31 113 GLY A N 1
ATOM 804 C CA . GLY A 1 113 ? 13.481 21.036 7.884 1.00 96.31 113 GLY A CA 1
ATOM 805 C C . GLY A 1 113 ? 12.249 20.831 6.992 1.00 96.31 113 GLY A C 1
ATOM 806 O O . GLY A 1 113 ? 11.129 20.771 7.504 1.00 96.31 113 GLY A O 1
ATOM 807 N N . ASP A 1 114 ? 12.468 20.666 5.684 1.00 96.44 114 ASP A N 1
ATOM 808 C CA . ASP A 1 114 ? 11.426 20.458 4.659 1.00 96.44 114 ASP A CA 1
ATOM 809 C C . ASP A 1 114 ? 10.852 19.030 4.705 1.00 96.44 114 ASP A C 1
ATOM 811 O O . ASP A 1 114 ? 10.920 18.244 3.759 1.00 96.44 114 ASP A O 1
ATOM 815 N N . TRP A 1 115 ? 10.344 18.633 5.872 1.00 97.62 115 TRP A N 1
ATOM 816 C CA . TRP A 1 115 ? 9.860 17.277 6.114 1.00 97.62 115 TRP A CA 1
ATOM 817 C C . TRP A 1 115 ? 8.657 16.910 5.237 1.00 97.62 115 TRP A C 1
ATOM 819 O O . TRP A 1 115 ? 8.507 15.733 4.912 1.00 97.62 115 TRP A O 1
ATOM 829 N N . GLN A 1 116 ? 7.829 17.896 4.867 1.00 97.56 116 GLN A N 1
ATOM 830 C CA . GLN A 1 116 ? 6.660 17.719 3.997 1.00 97.56 116 GLN A CA 1
ATOM 831 C C . GLN A 1 116 ? 7.100 17.296 2.603 1.00 97.56 116 GLN A C 1
ATOM 833 O O . GLN A 1 116 ? 6.732 16.213 2.165 1.00 97.56 116 GLN A O 1
ATOM 838 N N . ASP A 1 117 ? 7.992 18.067 1.981 1.00 98.19 117 ASP A N 1
ATOM 839 C CA . ASP A 1 117 ? 8.527 17.760 0.654 1.00 98.19 117 ASP A CA 1
ATOM 840 C C . ASP A 1 117 ? 9.188 16.378 0.626 1.00 98.19 117 ASP A C 1
ATOM 842 O O . ASP A 1 117 ? 8.959 15.588 -0.285 1.00 98.19 117 ASP A O 1
ATOM 846 N N . ARG A 1 118 ? 9.945 16.016 1.673 1.00 97.75 118 ARG A N 1
ATOM 847 C CA . ARG A 1 118 ? 10.543 14.673 1.766 1.00 97.75 118 ARG A CA 1
ATOM 848 C C . ARG A 1 118 ? 9.505 13.559 1.907 1.00 97.75 118 ARG A C 1
ATOM 850 O O . ARG A 1 118 ? 9.736 12.461 1.397 1.00 97.75 118 ARG A O 1
ATOM 857 N N . TYR A 1 119 ? 8.407 13.802 2.620 1.00 97.81 119 TYR A N 1
ATOM 858 C CA . TYR A 1 119 ? 7.302 12.850 2.723 1.00 97.81 119 TYR A CA 1
ATOM 859 C C . TYR A 1 119 ? 6.603 12.686 1.370 1.00 97.81 119 TYR A C 1
ATOM 861 O O . TYR A 1 119 ? 6.462 11.558 0.893 1.00 97.81 119 TYR A O 1
ATOM 869 N N . ASP A 1 120 ? 6.265 13.790 0.710 1.00 98.12 120 ASP A N 1
ATOM 870 C CA . ASP A 1 120 ? 5.576 13.803 -0.582 1.00 98.12 120 ASP A CA 1
ATOM 871 C C . ASP A 1 120 ? 6.431 13.187 -1.702 1.00 98.12 120 ASP A C 1
ATOM 873 O O . ASP A 1 120 ? 5.937 12.375 -2.494 1.00 98.12 120 ASP A O 1
ATOM 877 N N . ASP A 1 121 ? 7.735 13.469 -1.725 1.00 98.31 121 ASP A N 1
ATOM 878 C CA . ASP A 1 121 ? 8.700 12.836 -2.629 1.00 98.31 121 ASP A CA 1
ATOM 879 C C . ASP A 1 121 ? 8.777 11.325 -2.402 1.00 98.31 121 ASP A C 1
ATOM 881 O O . ASP A 1 121 ? 8.808 10.539 -3.355 1.00 98.31 121 ASP A O 1
ATOM 885 N N . SER A 1 122 ? 8.817 10.905 -1.135 1.00 97.62 122 SER A N 1
ATOM 886 C CA . SER A 1 122 ? 8.845 9.492 -0.762 1.00 97.62 122 SER A CA 1
ATOM 887 C C . SER A 1 122 ? 7.581 8.777 -1.238 1.00 97.62 122 SER A C 1
ATOM 889 O O . SER A 1 122 ? 7.669 7.727 -1.883 1.00 97.62 122 SER A O 1
ATOM 891 N N . MET A 1 123 ? 6.408 9.383 -1.025 1.00 97.94 123 MET A N 1
ATOM 892 C CA . MET A 1 123 ? 5.138 8.841 -1.507 1.00 97.94 123 MET A CA 1
ATOM 893 C C . MET A 1 123 ? 5.117 8.770 -3.031 1.00 97.94 123 MET A C 1
ATOM 895 O O . MET A 1 123 ? 4.805 7.719 -3.588 1.00 97.94 123 MET A O 1
ATOM 899 N N . THR A 1 124 ? 5.530 9.833 -3.718 1.00 98.38 124 THR A N 1
ATOM 900 C CA . THR A 1 124 ? 5.591 9.877 -5.185 1.00 98.38 124 THR A CA 1
ATOM 901 C C . THR A 1 124 ? 6.471 8.759 -5.745 1.00 98.38 124 THR A C 1
ATOM 903 O O . THR A 1 124 ? 6.050 8.023 -6.641 1.00 98.38 124 THR A O 1
ATOM 906 N N . ARG A 1 125 ? 7.673 8.563 -5.189 1.00 98.50 125 ARG A N 1
ATOM 907 C CA . ARG A 1 125 ? 8.575 7.465 -5.584 1.00 98.50 125 ARG A CA 1
ATOM 908 C C . ARG A 1 125 ? 7.936 6.098 -5.362 1.00 98.50 125 ARG A C 1
ATOM 910 O O . ARG A 1 125 ? 8.081 5.225 -6.214 1.00 98.50 125 ARG A O 1
ATOM 917 N N . LEU A 1 126 ? 7.213 5.923 -4.260 1.00 98.62 126 LEU A N 1
ATOM 918 C CA . LEU A 1 126 ? 6.550 4.668 -3.922 1.00 98.62 126 LEU A CA 1
ATOM 919 C C . LEU A 1 126 ? 5.377 4.343 -4.859 1.00 98.62 126 LEU A C 1
ATOM 921 O O . LEU A 1 126 ? 5.274 3.214 -5.343 1.00 98.62 126 LEU A O 1
ATOM 925 N N . TYR A 1 127 ? 4.525 5.322 -5.173 1.00 98.62 127 TYR A N 1
ATOM 926 C CA . TYR A 1 127 ? 3.454 5.151 -6.162 1.00 98.62 127 TYR A CA 1
ATOM 927 C C . TYR A 1 127 ? 4.024 4.829 -7.546 1.00 98.62 127 TYR A C 1
ATOM 929 O O . TYR A 1 127 ? 3.544 3.908 -8.212 1.00 98.62 127 TYR A O 1
ATOM 937 N N . ASN A 1 128 ? 5.081 5.533 -7.961 1.00 98.44 128 ASN A N 1
ATOM 938 C CA . ASN A 1 128 ? 5.761 5.270 -9.229 1.00 98.44 128 ASN A CA 1
ATOM 939 C C . ASN A 1 128 ? 6.367 3.862 -9.265 1.00 98.44 128 ASN A C 1
ATOM 941 O O . ASN A 1 128 ? 6.239 3.165 -10.271 1.00 98.44 128 ASN A O 1
ATOM 945 N N . PHE A 1 129 ? 6.969 3.419 -8.159 1.00 98.44 129 PHE A N 1
ATOM 946 C CA . PHE A 1 129 ? 7.530 2.079 -8.028 1.00 98.44 129 PHE A CA 1
ATOM 947 C C . PHE A 1 129 ? 6.474 0.987 -8.253 1.00 98.44 129 PHE A C 1
ATOM 949 O O . PHE A 1 129 ? 6.681 0.117 -9.100 1.00 98.44 129 PHE A O 1
ATOM 956 N N . PHE A 1 130 ? 5.326 1.050 -7.573 1.00 98.69 130 PHE A N 1
ATOM 957 C CA . PHE A 1 130 ? 4.265 0.046 -7.742 1.00 98.69 130 PHE A CA 1
ATOM 958 C C . PHE A 1 130 ? 3.518 0.156 -9.085 1.00 98.69 130 PHE A C 1
ATOM 960 O O . PHE A 1 130 ? 2.782 -0.754 -9.460 1.00 98.69 130 PHE A O 1
ATOM 967 N N . SER A 1 131 ? 3.716 1.241 -9.840 1.00 98.00 131 SER A N 1
ATOM 968 C CA . SER A 1 131 ? 3.054 1.481 -11.132 1.00 98.00 131 SER A CA 1
ATOM 969 C C . SER A 1 131 ? 3.825 0.931 -12.342 1.00 98.00 131 SER A C 1
ATOM 971 O O . SER A 1 131 ? 3.451 1.187 -13.488 1.00 98.00 131 SER A O 1
ATOM 973 N N . GLN A 1 132 ? 4.905 0.174 -12.126 1.00 97.62 132 GLN A N 1
ATOM 974 C CA . GLN A 1 132 ? 5.731 -0.359 -13.212 1.00 97.62 132 GLN A CA 1
ATOM 975 C C . GLN A 1 132 ? 4.990 -1.443 -14.014 1.00 97.62 132 GLN A C 1
ATOM 977 O O . GLN A 1 132 ? 4.726 -2.543 -13.529 1.00 97.62 132 GLN A O 1
ATOM 982 N N . ALA A 1 133 ? 4.698 -1.142 -15.283 1.00 96.69 133 ALA A N 1
ATOM 983 C CA . ALA A 1 133 ? 3.924 -2.010 -16.171 1.00 96.69 133 ALA A CA 1
ATOM 984 C C . ALA A 1 133 ? 4.465 -3.450 -16.330 1.00 96.69 133 ALA A C 1
ATOM 986 O O . ALA A 1 133 ? 3.638 -4.363 -16.343 1.00 96.69 133 ALA A O 1
ATOM 987 N N . PRO A 1 134 ? 5.790 -3.708 -16.414 1.00 96.25 134 PRO A N 1
ATOM 988 C CA . PRO A 1 134 ? 6.290 -5.070 -16.624 1.00 96.25 134 PRO A CA 1
ATOM 989 C C . PRO A 1 134 ? 6.002 -6.039 -15.467 1.00 96.25 134 PRO A C 1
ATOM 991 O O . PRO A 1 134 ? 5.967 -7.244 -15.690 1.00 96.25 134 PRO A O 1
ATOM 994 N N . ALA A 1 135 ? 5.771 -5.531 -14.251 1.00 97.38 135 ALA A N 1
ATOM 995 C CA . ALA A 1 135 ? 5.436 -6.337 -13.075 1.00 97.38 135 ALA A CA 1
ATOM 996 C C . ALA A 1 135 ? 3.917 -6.438 -12.821 1.00 97.38 135 ALA A C 1
ATOM 998 O O . ALA A 1 135 ? 3.492 -7.099 -11.873 1.00 97.38 135 ALA A O 1
ATOM 999 N N . ARG A 1 136 ? 3.081 -5.782 -13.642 1.00 97.88 136 ARG A N 1
ATOM 1000 C CA . ARG A 1 136 ? 1.663 -5.543 -13.331 1.00 97.88 136 ARG A CA 1
ATOM 1001 C C . ARG A 1 136 ? 0.852 -6.821 -13.142 1.00 97.88 136 ARG A C 1
ATOM 1003 O O . ARG A 1 136 ? 0.113 -6.916 -12.172 1.00 97.88 136 ARG A O 1
ATOM 1010 N N . ASP A 1 137 ? 0.950 -7.778 -14.054 1.00 97.94 137 ASP A N 1
ATOM 1011 C CA . ASP A 1 137 ? 0.094 -8.971 -14.025 1.00 97.94 137 ASP A CA 1
ATOM 1012 C C . ASP A 1 137 ? 0.375 -9.877 -12.801 1.00 97.94 137 ASP A C 1
ATOM 1014 O O . ASP A 1 137 ? -0.572 -10.205 -12.070 1.00 97.94 137 ASP A O 1
ATOM 1018 N N . PRO A 1 138 ? 1.642 -10.227 -12.482 1.00 97.81 138 PRO A N 1
ATOM 1019 C CA . PRO A 1 138 ? 1.946 -10.923 -11.230 1.00 97.81 138 PRO A CA 1
ATOM 1020 C C . PRO A 1 138 ? 1.605 -10.086 -9.985 1.00 97.81 138 PRO A C 1
ATOM 1022 O O . PRO A 1 138 ? 1.106 -10.633 -9.001 1.00 97.81 138 PRO A O 1
ATOM 1025 N N . PHE A 1 139 ? 1.764 -8.760 -10.037 1.00 98.69 139 PHE A N 1
ATOM 1026 C CA . PHE A 1 139 ? 1.351 -7.863 -8.954 1.00 98.69 139 PHE A CA 1
ATOM 1027 C C . PHE A 1 139 ? -0.164 -7.860 -8.708 1.00 98.69 139 PHE A C 1
ATOM 1029 O O . PHE A 1 139 ? -0.597 -7.985 -7.563 1.00 98.69 139 PHE A O 1
ATOM 1036 N N . CYS A 1 140 ? -0.985 -7.795 -9.757 1.00 98.81 140 CYS A N 1
ATOM 1037 C CA . CYS A 1 140 ? -2.443 -7.876 -9.644 1.00 98.81 140 CYS A CA 1
ATOM 1038 C C . CYS A 1 140 ? -2.891 -9.211 -9.035 1.00 98.81 140 CYS A C 1
ATOM 1040 O O . CYS A 1 140 ? -3.816 -9.246 -8.222 1.00 98.81 140 CYS A O 1
ATOM 1042 N N . THR A 1 141 ? -2.198 -10.302 -9.366 1.00 98.56 141 THR A N 1
ATOM 1043 C CA . THR A 1 141 ? -2.448 -11.622 -8.770 1.00 98.56 141 THR A CA 1
ATOM 1044 C C . THR A 1 141 ? -2.134 -11.638 -7.276 1.00 98.56 141 THR A C 1
ATOM 1046 O O . THR A 1 141 ? -2.983 -12.048 -6.479 1.00 98.56 141 THR A O 1
ATOM 1049 N N . ALA A 1 142 ? -0.970 -11.119 -6.877 1.00 98.56 142 ALA A N 1
ATOM 1050 C CA . ALA A 1 142 ? -0.591 -10.993 -5.470 1.00 98.56 142 ALA A CA 1
ATOM 1051 C C . ALA A 1 142 ? -1.555 -10.086 -4.683 1.00 98.56 142 ALA A C 1
ATOM 1053 O O . ALA A 1 142 ? -1.952 -10.420 -3.564 1.00 98.56 142 ALA A O 1
ATOM 1054 N N . ALA A 1 143 ? -1.981 -8.966 -5.269 1.00 98.88 143 ALA A N 1
ATOM 1055 C CA . ALA A 1 143 ? -2.920 -8.037 -4.649 1.00 98.88 143 ALA A CA 1
ATOM 1056 C C . ALA A 1 143 ? -4.306 -8.662 -4.428 1.00 98.88 143 ALA A C 1
ATOM 1058 O O . ALA A 1 143 ? -4.869 -8.521 -3.343 1.00 98.88 143 ALA A O 1
ATOM 1059 N N . ALA A 1 144 ? -4.843 -9.395 -5.409 1.00 98.75 144 ALA A N 1
ATOM 1060 C CA . ALA A 1 144 ? -6.126 -10.086 -5.266 1.00 98.75 144 ALA A CA 1
ATOM 1061 C C . ALA A 1 144 ? -6.093 -11.139 -4.143 1.00 98.75 144 ALA A C 1
ATOM 1063 O O . ALA A 1 144 ? -7.007 -11.193 -3.314 1.00 98.75 144 ALA A O 1
ATOM 1064 N N . ALA A 1 145 ? -5.021 -11.935 -4.074 1.00 98.25 145 ALA A N 1
ATOM 1065 C CA . ALA A 1 145 ? -4.822 -12.908 -3.001 1.00 98.25 145 ALA A CA 1
ATOM 1066 C C . ALA A 1 145 ? -4.698 -12.224 -1.629 1.00 98.25 145 ALA A C 1
ATOM 1068 O O . ALA A 1 145 ? -5.358 -12.624 -0.672 1.00 98.25 145 ALA A O 1
ATOM 1069 N N . THR A 1 146 ? -3.925 -11.137 -1.556 1.00 98.69 146 THR A N 1
ATOM 1070 C CA . THR A 1 146 ? -3.730 -10.358 -0.325 1.00 98.69 146 THR A CA 1
ATOM 1071 C C . THR A 1 146 ? -5.045 -9.775 0.187 1.00 98.69 146 THR A C 1
ATOM 1073 O O . THR A 1 146 ? -5.338 -9.863 1.375 1.00 98.69 146 THR A O 1
ATOM 1076 N N . LEU A 1 147 ? -5.877 -9.217 -0.693 1.00 98.75 147 LEU A N 1
ATOM 1077 C CA . LEU A 1 147 ? -7.177 -8.667 -0.301 1.00 98.75 147 LEU A CA 1
ATOM 1078 C C . LEU A 1 147 ? -8.163 -9.747 0.151 1.00 98.75 147 LEU A C 1
ATOM 1080 O O . LEU A 1 147 ? -8.949 -9.492 1.053 1.00 98.75 147 LEU A O 1
ATOM 1084 N N . THR A 1 148 ? -8.075 -10.951 -0.413 1.00 97.94 148 THR A N 1
ATOM 1085 C CA . THR A 1 148 ? -8.872 -12.108 0.033 1.00 97.94 148 THR A CA 1
ATOM 1086 C C . THR A 1 148 ? -8.437 -12.598 1.423 1.00 97.94 148 THR A C 1
ATOM 1088 O O . THR A 1 148 ? -9.255 -13.080 2.204 1.00 97.94 148 THR A O 1
ATOM 1091 N N . GLU A 1 149 ? -7.149 -12.494 1.764 1.00 96.81 149 GLU A N 1
ATOM 1092 C CA . GLU A 1 149 ? -6.657 -12.742 3.129 1.00 96.81 149 GLU A CA 1
ATOM 1093 C C . GLU A 1 149 ? -7.137 -11.657 4.098 1.00 96.81 149 GLU A C 1
ATOM 1095 O O . GLU A 1 149 ? -7.584 -11.950 5.206 1.00 96.81 149 GLU A O 1
ATOM 1100 N N . ALA A 1 150 ? -7.104 -10.400 3.651 1.00 97.19 150 ALA A N 1
ATOM 1101 C CA . ALA A 1 150 ? -7.437 -9.244 4.469 1.00 97.19 150 ALA A CA 1
ATOM 1102 C C . ALA A 1 150 ? -8.889 -9.238 4.987 1.00 97.19 150 ALA A C 1
ATOM 1104 O O . ALA A 1 150 ? -9.171 -8.597 5.998 1.00 97.19 150 ALA A O 1
ATOM 1105 N N . GLU A 1 151 ? -9.806 -9.964 4.338 1.00 95.25 151 GLU A N 1
ATOM 1106 C CA . GLU A 1 151 ? -11.201 -10.128 4.785 1.00 95.25 151 GLU A CA 1
ATOM 1107 C C . GLU A 1 151 ? -11.323 -10.766 6.176 1.00 95.25 151 GLU A C 1
ATOM 1109 O O . GLU A 1 151 ? -12.343 -10.609 6.844 1.00 95.25 151 GLU A O 1
ATOM 1114 N N . ARG A 1 152 ? -10.280 -11.470 6.623 1.00 94.38 152 ARG A N 1
ATOM 1115 C CA . ARG A 1 152 ? -10.253 -12.230 7.880 1.00 94.38 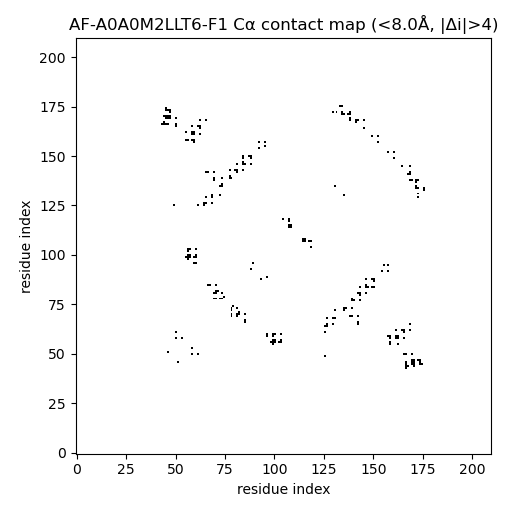152 ARG A CA 1
ATOM 1116 C C . ARG A 1 152 ? -9.665 -11.429 9.033 1.00 94.38 152 ARG A C 1
ATOM 1118 O O . ARG A 1 152 ? -9.676 -11.913 10.159 1.00 94.38 152 ARG A O 1
ATOM 1125 N N . LEU A 1 153 ? -9.140 -10.235 8.748 1.00 95.19 153 LEU A N 1
ATOM 1126 C CA . LEU A 1 153 ? -8.439 -9.430 9.736 1.00 95.19 153 LEU A CA 1
ATOM 1127 C C . LEU A 1 153 ? -9.381 -8.957 10.829 1.00 95.19 153 LEU A C 1
ATOM 1129 O O . LEU A 1 153 ? -10.329 -8.203 10.584 1.00 95.19 153 LEU A O 1
ATOM 1133 N N . GLY A 1 154 ? -9.044 -9.340 12.051 1.00 91.44 154 GLY A N 1
ATOM 1134 C CA . GLY A 1 154 ? -9.610 -8.770 13.251 1.00 91.44 154 GLY A CA 1
ATOM 1135 C C . GLY A 1 154 ? -9.114 -7.341 13.506 1.00 91.44 154 GLY A C 1
ATOM 1136 O O . GLY A 1 154 ? -8.251 -6.798 12.801 1.00 91.44 154 GLY A O 1
ATOM 1137 N N . PRO A 1 155 ? -9.657 -6.693 14.546 1.00 87.25 155 PRO A N 1
ATOM 1138 C CA . PRO A 1 155 ? -9.134 -5.423 15.027 1.00 87.25 155 PRO A CA 1
ATOM 1139 C C . PRO A 1 155 ? -7.664 -5.564 15.454 1.00 87.25 155 PRO A C 1
ATOM 1141 O O . PRO A 1 155 ? -7.292 -6.548 16.084 1.00 87.25 155 PRO A O 1
ATOM 1144 N N . ASN A 1 156 ? -6.843 -4.548 15.180 1.00 90.00 156 ASN A N 1
ATOM 1145 C CA . ASN A 1 156 ? -5.426 -4.453 15.584 1.00 90.00 156 ASN A CA 1
ATOM 1146 C C . ASN A 1 156 ? -4.444 -5.428 14.903 1.00 90.00 156 ASN A C 1
ATOM 1148 O O . ASN A 1 156 ? -3.250 -5.380 15.191 1.00 90.00 156 ASN A O 1
ATOM 1152 N N . GLU A 1 157 ? -4.889 -6.260 13.962 1.00 96.06 157 GLU A N 1
ATOM 1153 C CA . GLU A 1 157 ? -4.008 -7.214 13.265 1.00 96.06 157 GLU A CA 1
ATOM 1154 C C . GLU A 1 157 ? -3.291 -6.608 12.048 1.00 96.06 157 GLU A C 1
ATOM 1156 O O . GLU A 1 157 ? -2.333 -7.184 11.532 1.00 96.06 157 GLU A O 1
ATOM 1161 N N . LEU A 1 158 ? -3.711 -5.413 11.609 1.00 97.69 158 LEU A N 1
ATOM 1162 C CA . LEU A 1 158 ? -3.252 -4.790 10.365 1.00 97.69 158 LEU A CA 1
ATOM 1163 C C . LEU A 1 158 ? -1.726 -4.650 10.274 1.00 97.69 158 LEU A C 1
ATOM 1165 O O . LEU A 1 158 ? -1.160 -4.849 9.203 1.00 97.69 158 LEU A O 1
ATOM 1169 N N . GLN A 1 159 ? -1.049 -4.308 11.373 1.00 97.75 159 GLN A N 1
ATOM 1170 C CA . GLN A 1 159 ? 0.405 -4.130 11.362 1.00 97.75 159 GLN A CA 1
ATOM 1171 C C . GLN A 1 159 ? 1.139 -5.450 11.100 1.00 97.75 159 GLN A C 1
ATOM 1173 O O . GLN A 1 159 ? 2.033 -5.500 10.255 1.00 97.75 159 GLN A O 1
ATOM 1178 N N . ALA A 1 160 ? 0.764 -6.513 11.816 1.00 97.69 160 ALA A N 1
ATOM 1179 C CA . ALA A 1 160 ? 1.359 -7.834 11.637 1.00 97.69 160 ALA A CA 1
ATOM 1180 C C . ALA A 1 160 ? 1.047 -8.382 10.240 1.00 97.69 160 ALA A C 1
ATOM 1182 O O . ALA A 1 160 ? 1.936 -8.893 9.559 1.00 97.69 160 ALA A O 1
ATOM 1183 N N . PHE A 1 161 ? -0.188 -8.182 9.780 1.00 98.38 161 PHE A N 1
ATOM 1184 C CA . PHE A 1 161 ? -0.604 -8.524 8.429 1.00 98.38 161 PHE A CA 1
ATOM 1185 C C . PHE A 1 161 ? 0.231 -7.809 7.365 1.00 98.38 161 PHE A C 1
ATOM 1187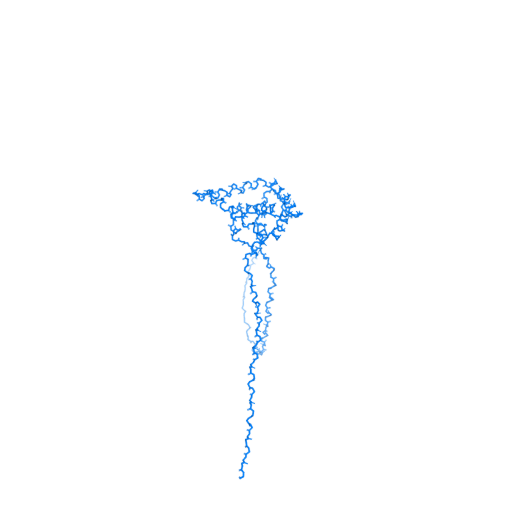 O O . PHE A 1 161 ? 0.777 -8.461 6.480 1.00 98.38 161 PHE A O 1
ATOM 1194 N N . ALA A 1 162 ? 0.400 -6.488 7.474 1.00 98.50 162 ALA A N 1
ATOM 1195 C CA . ALA A 1 162 ? 1.187 -5.708 6.524 1.00 98.50 162 ALA A CA 1
ATOM 1196 C C . ALA A 1 162 ? 2.636 -6.204 6.437 1.00 98.50 162 ALA A C 1
ATOM 1198 O O . ALA A 1 162 ? 3.166 -6.355 5.338 1.00 98.50 162 ALA A O 1
ATOM 1199 N N . ALA A 1 163 ? 3.256 -6.509 7.581 1.00 97.56 163 ALA A N 1
ATOM 1200 C CA . ALA A 1 163 ? 4.604 -7.071 7.625 1.00 97.56 163 ALA A CA 1
ATOM 1201 C C . ALA A 1 163 ? 4.696 -8.446 6.946 1.00 97.56 163 ALA A C 1
ATOM 1203 O O . ALA A 1 163 ? 5.703 -8.738 6.303 1.00 97.56 163 ALA A O 1
ATOM 1204 N N . ALA A 1 164 ? 3.647 -9.264 7.050 1.00 96.81 164 ALA A N 1
ATOM 1205 C CA . ALA A 1 164 ? 3.596 -10.575 6.414 1.00 96.81 164 ALA A CA 1
ATOM 1206 C C . ALA A 1 164 ? 3.386 -10.497 4.890 1.00 96.81 164 ALA A C 1
ATOM 1208 O O . ALA A 1 164 ? 3.993 -11.274 4.155 1.00 96.81 164 ALA A O 1
ATOM 1209 N N . VAL A 1 165 ? 2.549 -9.574 4.400 1.00 97.69 165 VAL A N 1
ATOM 1210 C CA . VAL A 1 165 ? 2.136 -9.549 2.980 1.00 97.69 165 VAL A CA 1
ATOM 1211 C C . VAL A 1 165 ? 2.926 -8.586 2.101 1.00 97.69 165 VAL A C 1
ATOM 1213 O O . VAL A 1 165 ? 2.971 -8.787 0.887 1.00 97.69 165 VAL A O 1
ATOM 1216 N N . LEU A 1 166 ? 3.571 -7.558 2.667 1.00 98.44 166 LEU A N 1
ATOM 1217 C CA . LEU A 1 166 ? 4.344 -6.593 1.877 1.00 98.44 166 LEU A CA 1
ATOM 1218 C C . LEU A 1 166 ? 5.432 -7.260 1.009 1.00 98.44 166 LEU A C 1
ATOM 1220 O O . LEU A 1 166 ? 5.508 -6.904 -0.166 1.00 98.44 166 LEU A O 1
ATOM 1224 N N . PRO A 1 167 ? 6.210 -8.255 1.490 1.00 97.44 167 PRO A N 1
ATOM 1225 C CA . PRO A 1 167 ? 7.163 -8.967 0.634 1.00 97.44 167 PRO A CA 1
ATOM 1226 C C . PRO A 1 167 ? 6.500 -9.653 -0.570 1.00 97.44 167 PRO A C 1
ATOM 1228 O O . PRO A 1 167 ? 7.055 -9.652 -1.661 1.00 97.44 167 PRO A O 1
ATOM 1231 N N . THR A 1 168 ? 5.293 -10.201 -0.405 1.00 96.69 168 THR A N 1
ATOM 1232 C CA . THR A 1 168 ? 4.540 -10.850 -1.492 1.00 96.69 168 THR A CA 1
ATOM 1233 C C . THR A 1 168 ? 4.050 -9.842 -2.531 1.00 96.69 168 THR A C 1
ATOM 1235 O O . THR A 1 168 ? 4.104 -10.118 -3.727 1.00 96.69 168 THR A O 1
ATOM 1238 N N . LEU A 1 169 ? 3.593 -8.664 -2.094 1.00 98.38 169 LEU A N 1
ATOM 1239 C CA . LEU A 1 169 ? 3.191 -7.572 -2.991 1.00 98.38 169 LEU A CA 1
ATOM 1240 C C . LEU A 1 169 ? 4.384 -6.976 -3.754 1.00 98.38 169 LEU A C 1
ATOM 1242 O O . LEU A 1 169 ? 4.226 -6.514 -4.882 1.00 98.38 169 LEU A O 1
ATOM 1246 N N . ASP A 1 170 ? 5.565 -6.982 -3.141 1.00 98.19 170 ASP A N 1
ATOM 1247 C CA . ASP A 1 170 ? 6.799 -6.419 -3.690 1.00 98.19 170 ASP A CA 1
ATOM 1248 C C . ASP A 1 170 ? 7.570 -7.385 -4.611 1.00 98.19 170 ASP A C 1
ATOM 1250 O O . ASP A 1 170 ? 8.231 -6.949 -5.557 1.00 98.19 170 ASP A O 1
ATOM 1254 N N . ALA A 1 171 ? 7.437 -8.696 -4.393 1.00 96.62 171 ALA A N 1
ATOM 1255 C CA . ALA A 1 171 ? 8.179 -9.731 -5.113 1.00 96.62 171 ALA A CA 1
ATOM 1256 C C . ALA A 1 171 ? 8.149 -9.615 -6.653 1.00 96.62 171 ALA A C 1
ATOM 1258 O O . ALA A 1 171 ? 9.213 -9.761 -7.257 1.00 96.62 171 ALA A O 1
ATOM 1259 N N . PRO A 1 172 ? 7.017 -9.289 -7.316 1.00 96.94 172 PRO A N 1
ATOM 1260 C CA . PRO A 1 172 ? 6.990 -9.104 -8.771 1.00 96.94 172 PRO A CA 1
ATOM 1261 C C . PRO A 1 172 ? 7.957 -8.024 -9.274 1.00 96.94 172 PRO A C 1
ATOM 1263 O O . PRO A 1 172 ? 8.532 -8.135 -10.358 1.00 96.94 172 PRO A O 1
ATOM 1266 N N . PHE A 1 173 ? 8.165 -6.976 -8.478 1.00 97.06 173 PHE A N 1
ATOM 1267 C CA . PHE A 1 173 ? 9.084 -5.888 -8.799 1.00 97.06 173 PHE A CA 1
ATOM 1268 C C . PHE A 1 173 ? 10.530 -6.283 -8.501 1.00 97.06 173 PHE A C 1
ATOM 1270 O O . PHE A 1 173 ? 11.425 -5.948 -9.275 1.00 97.06 173 PHE A O 1
ATOM 1277 N N . ALA A 1 174 ? 10.766 -7.031 -7.419 1.00 94.25 174 ALA A N 1
ATOM 1278 C CA . ALA A 1 174 ? 12.081 -7.591 -7.123 1.00 94.25 174 ALA A CA 1
ATOM 1279 C C . ALA A 1 174 ? 12.549 -8.560 -8.222 1.00 94.25 174 ALA A C 1
ATOM 1281 O O . ALA A 1 174 ? 13.701 -8.492 -8.645 1.00 94.25 174 ALA A O 1
ATOM 1282 N N . GLU A 1 175 ? 11.653 -9.407 -8.731 1.00 92.12 175 GLU A N 1
ATOM 1283 C CA . GLU A 1 175 ? 11.931 -10.323 -9.841 1.00 92.12 175 GLU A CA 1
ATOM 1284 C C . GLU A 1 175 ? 12.201 -9.573 -11.151 1.00 92.12 175 GLU A C 1
ATOM 1286 O O . GLU A 1 175 ? 13.143 -9.895 -11.873 1.00 92.12 175 GLU A O 1
ATOM 1291 N N . MET A 1 176 ? 11.423 -8.530 -11.446 1.00 91.38 176 MET A N 1
ATOM 1292 C CA . MET A 1 176 ? 11.660 -7.666 -12.604 1.00 91.38 176 MET A CA 1
ATOM 1293 C C . MET A 1 176 ? 13.039 -6.986 -12.555 1.00 91.38 176 MET A C 1
ATOM 1295 O O . MET A 1 176 ? 13.675 -6.833 -13.597 1.00 91.38 176 MET A O 1
ATOM 1299 N N . LEU A 1 177 ? 13.495 -6.579 -11.366 1.00 89.44 177 LEU A N 1
ATOM 1300 C CA . LEU A 1 177 ? 14.804 -5.953 -11.151 1.00 89.44 177 LEU A CA 1
ATOM 1301 C C . LEU A 1 177 ? 15.955 -6.967 -11.062 1.00 89.44 177 LEU A C 1
ATOM 1303 O O . LEU A 1 177 ? 17.121 -6.564 -11.083 1.00 89.44 177 LEU A O 1
ATOM 1307 N N . ALA A 1 178 ? 15.660 -8.265 -10.943 1.00 86.88 178 ALA A N 1
ATOM 1308 C CA . ALA A 1 178 ? 16.683 -9.288 -10.821 1.00 86.88 178 ALA A CA 1
ATOM 1309 C C . ALA A 1 178 ? 17.494 -9.398 -12.128 1.00 86.88 178 ALA A C 1
ATOM 1311 O O . ALA A 1 178 ? 16.916 -9.466 -13.219 1.00 86.88 178 ALA A O 1
ATOM 1312 N N . PRO A 1 179 ? 18.836 -9.445 -12.052 1.00 78.56 179 PRO A N 1
ATOM 1313 C CA . PRO A 1 179 ? 19.664 -9.623 -13.235 1.00 78.56 179 PRO A CA 1
ATOM 1314 C C . PRO A 1 179 ? 19.362 -10.985 -13.869 1.00 78.56 179 PRO A C 1
ATOM 1316 O O . PRO A 1 179 ? 19.592 -12.031 -13.262 1.00 78.56 179 PRO A O 1
ATOM 1319 N N . ARG A 1 180 ? 18.845 -10.983 -15.102 1.00 72.62 180 ARG A N 1
ATOM 1320 C CA . ARG A 1 180 ? 18.647 -12.220 -15.866 1.00 72.62 180 ARG A CA 1
ATOM 1321 C C . ARG A 1 180 ? 19.970 -12.633 -16.512 1.00 72.62 180 ARG A C 1
ATOM 1323 O O . ARG A 1 180 ? 20.600 -11.790 -17.156 1.00 72.62 180 ARG A O 1
ATOM 1330 N N . PRO A 1 181 ? 20.395 -13.903 -16.398 1.00 68.62 181 PRO A N 1
ATOM 1331 C CA . PRO A 1 181 ? 21.540 -14.381 -17.154 1.00 68.62 181 PRO A CA 1
ATOM 1332 C C . PRO A 1 181 ? 21.204 -14.314 -18.646 1.00 68.62 181 PRO A C 1
ATOM 1334 O O . PRO A 1 181 ? 20.284 -14.981 -19.121 1.00 68.62 181 PRO A O 1
ATOM 1337 N N . VAL A 1 182 ? 21.944 -13.498 -19.395 1.00 66.81 182 VAL A N 1
ATOM 1338 C CA . VAL A 1 182 ? 21.923 -13.571 -20.855 1.00 66.81 182 VAL A CA 1
ATOM 1339 C C . VAL A 1 182 ? 22.655 -14.849 -21.249 1.00 66.81 182 VAL A C 1
ATOM 1341 O O . VAL A 1 182 ? 23.873 -14.949 -21.129 1.00 66.81 182 VAL A O 1
ATOM 1344 N N . ILE A 1 183 ? 21.915 -15.866 -21.688 1.00 67.75 183 ILE A N 1
ATOM 1345 C CA . ILE A 1 183 ? 22.539 -16.966 -22.420 1.00 67.75 183 ILE A CA 1
ATOM 1346 C C . ILE A 1 183 ? 22.979 -16.352 -23.746 1.00 67.75 183 ILE A C 1
ATOM 1348 O O . ILE A 1 183 ? 22.139 -15.989 -24.569 1.00 67.75 183 ILE A O 1
ATOM 1352 N N . ALA A 1 184 ? 24.287 -16.177 -23.934 1.00 63.53 184 ALA A N 1
ATOM 1353 C CA . ALA A 1 184 ? 24.826 -15.809 -25.232 1.00 63.53 184 ALA A CA 1
ATOM 1354 C C . ALA A 1 184 ? 24.431 -16.916 -26.217 1.00 63.53 184 ALA A C 1
ATOM 1356 O O . ALA A 1 184 ? 24.965 -18.024 -26.150 1.00 63.53 184 ALA A O 1
ATOM 1357 N N . LEU A 1 185 ? 23.475 -16.644 -27.112 1.00 63.19 185 LEU A N 1
ATOM 1358 C CA . LEU A 1 185 ? 23.323 -17.485 -28.290 1.00 63.19 185 LEU A CA 1
ATOM 1359 C C . LEU A 1 185 ? 24.646 -17.382 -29.041 1.00 63.19 185 LEU A C 1
ATOM 1361 O O . LEU A 1 185 ? 25.026 -16.292 -29.474 1.00 63.19 185 LEU A O 1
ATOM 1365 N N . ALA A 1 186 ? 25.362 -18.501 -29.150 1.00 61.53 186 ALA A N 1
ATOM 1366 C CA . ALA A 1 186 ? 26.520 -18.581 -30.019 1.00 61.53 186 ALA A CA 1
ATOM 1367 C C . ALA A 1 186 ? 26.087 -18.079 -31.401 1.00 61.53 186 ALA A C 1
ATOM 1369 O O . ALA A 1 186 ? 25.135 -18.605 -31.985 1.00 61.53 186 ALA A O 1
ATOM 1370 N N . ALA A 1 187 ? 26.743 -17.024 -31.888 1.00 57.62 187 ALA A N 1
ATOM 1371 C CA . ALA A 1 187 ? 26.552 -16.590 -33.259 1.00 57.62 187 ALA A CA 1
ATOM 1372 C C . ALA A 1 187 ? 26.804 -17.807 -34.165 1.00 57.62 187 ALA A C 1
ATOM 1374 O O . ALA A 1 187 ? 27.759 -18.548 -33.900 1.00 57.62 187 ALA A O 1
ATOM 1375 N N . PRO A 1 188 ? 25.970 -18.055 -35.191 1.00 57.81 188 PRO A N 1
ATOM 1376 C CA . PRO A 1 188 ? 26.250 -19.122 -36.137 1.00 57.81 188 PRO A CA 1
ATOM 1377 C C . PRO A 1 188 ? 27.663 -18.898 -36.673 1.00 57.81 188 PRO A C 1
ATOM 1379 O O . PRO A 1 188 ? 27.960 -17.836 -37.220 1.00 57.81 188 PRO A O 1
ATOM 1382 N N . THR A 1 189 ? 28.557 -19.862 -36.453 1.00 61.31 189 THR A N 1
ATOM 1383 C CA . THR A 1 189 ? 29.906 -19.797 -37.008 1.00 61.31 189 THR A CA 1
ATOM 1384 C C . THR A 1 189 ? 29.756 -19.801 -38.515 1.00 61.31 189 THR A C 1
ATOM 1386 O O . THR A 1 189 ? 29.352 -20.814 -39.091 1.00 61.31 189 THR A O 1
ATOM 1389 N N . SER A 1 190 ? 30.028 -18.660 -39.146 1.00 60.50 190 SER A N 1
ATOM 1390 C CA . SER A 1 190 ? 30.119 -18.553 -40.595 1.00 60.50 190 SER A CA 1
ATOM 1391 C C . SER A 1 190 ? 31.032 -19.673 -41.079 1.00 60.50 190 SER A C 1
ATOM 1393 O O . SER A 1 190 ? 32.182 -19.760 -40.642 1.00 60.50 190 SER A O 1
ATOM 1395 N N . ALA A 1 191 ? 30.509 -20.561 -41.926 1.00 66.38 191 ALA A N 1
ATOM 1396 C CA . ALA A 1 191 ? 31.324 -21.597 -42.537 1.00 66.38 191 ALA A CA 1
ATOM 1397 C C . ALA A 1 191 ? 32.533 -20.930 -43.222 1.00 66.38 191 ALA A C 1
ATOM 1399 O O . ALA A 1 191 ? 32.360 -19.875 -43.845 1.00 66.38 191 ALA A O 1
ATOM 1400 N N . PRO A 1 192 ? 33.750 -21.488 -43.096 1.00 58.38 192 PRO A N 1
ATOM 1401 C CA . PRO A 1 192 ? 34.906 -20.943 -43.791 1.00 58.38 192 PRO A CA 1
ATOM 1402 C C . PRO A 1 192 ? 34.607 -20.891 -45.291 1.00 58.38 192 PRO A C 1
ATOM 1404 O O . PRO A 1 192 ? 34.103 -21.858 -45.867 1.00 58.38 192 PRO A O 1
ATOM 1407 N N . ALA A 1 193 ? 34.883 -19.742 -45.911 1.00 59.62 193 ALA A N 1
ATOM 1408 C CA . ALA A 1 193 ? 34.744 -19.584 -47.351 1.00 59.62 193 ALA A CA 1
ATOM 1409 C C . ALA A 1 193 ? 35.583 -20.662 -48.065 1.00 59.62 193 ALA A C 1
ATOM 1411 O O . ALA A 1 193 ? 36.711 -20.924 -47.632 1.00 59.62 193 ALA A O 1
ATOM 1412 N N . PRO A 1 194 ? 35.065 -21.300 -49.132 1.00 58.97 194 PRO A N 1
ATOM 1413 C CA . PRO A 1 194 ? 35.828 -22.292 -49.873 1.00 58.97 194 PRO A CA 1
ATOM 1414 C C . PRO A 1 194 ? 37.105 -21.645 -50.416 1.00 58.97 194 PRO A C 1
ATOM 1416 O O . PRO A 1 194 ? 37.063 -20.598 -51.065 1.00 58.97 194 PRO A O 1
ATOM 1419 N N . THR A 1 195 ? 38.249 -22.260 -50.130 1.00 55.41 195 THR A N 1
ATOM 1420 C CA . THR A 1 195 ? 39.533 -21.848 -50.691 1.00 55.41 195 THR A CA 1
ATOM 1421 C C . THR A 1 195 ? 39.503 -22.022 -52.213 1.00 55.41 195 THR A C 1
ATOM 1423 O O . THR A 1 195 ? 39.075 -23.073 -52.699 1.00 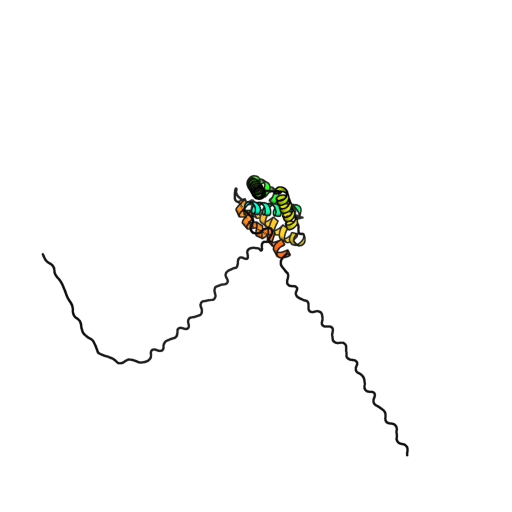55.41 195 THR A O 1
ATOM 1426 N N . PRO A 1 196 ? 39.944 -21.024 -53.001 1.00 50.38 196 PRO A N 1
ATOM 1427 C CA . PRO A 1 196 ? 40.025 -21.177 -54.445 1.00 50.38 196 PRO A CA 1
ATOM 1428 C C . PRO A 1 196 ? 41.085 -22.231 -54.778 1.00 50.38 196 PRO A C 1
ATOM 1430 O O . PRO A 1 196 ? 42.262 -22.082 -54.449 1.00 50.38 196 PRO A O 1
ATOM 1433 N N . VAL A 1 197 ? 40.660 -23.311 -55.431 1.00 52.84 197 VAL A N 1
ATOM 1434 C CA . VAL A 1 197 ? 41.563 -24.331 -55.965 1.00 52.84 197 VAL A CA 1
ATOM 1435 C C . VAL A 1 197 ? 42.222 -23.740 -57.209 1.00 52.84 197 VAL A C 1
ATOM 1437 O O . VAL A 1 197 ? 41.594 -23.628 -58.261 1.00 52.84 197 VAL A O 1
ATOM 1440 N N . VAL A 1 198 ? 43.480 -23.317 -57.093 1.00 52.22 198 VAL A N 1
ATOM 1441 C CA . VAL A 1 198 ? 44.276 -22.901 -58.252 1.00 52.22 198 VAL A CA 1
ATOM 1442 C C . VAL A 1 198 ? 44.687 -24.173 -58.993 1.00 52.22 198 VAL A C 1
ATOM 1444 O O . VAL A 1 198 ? 45.574 -24.902 -58.554 1.00 52.22 198 VAL A O 1
ATOM 1447 N N . GLY A 1 199 ? 43.987 -24.487 -60.083 1.00 46.91 199 GLY A N 1
ATOM 1448 C CA . GLY A 1 199 ? 44.326 -25.615 -60.946 1.00 46.91 199 GLY A CA 1
ATOM 1449 C C . GLY A 1 199 ? 45.685 -25.391 -61.610 1.00 46.91 199 GLY A C 1
ATOM 1450 O O . GLY A 1 199 ? 45.883 -24.394 -62.302 1.00 46.91 199 GLY A O 1
ATOM 1451 N N . ALA A 1 200 ? 46.623 -26.315 -61.404 1.00 53.31 200 ALA A N 1
ATOM 1452 C CA . ALA A 1 200 ? 47.881 -26.329 -62.135 1.00 53.31 200 ALA A CA 1
ATOM 1453 C C . ALA A 1 200 ? 47.603 -26.661 -63.609 1.00 53.31 200 ALA A C 1
ATOM 1455 O O . ALA A 1 200 ? 47.104 -27.739 -63.932 1.00 53.31 200 ALA A O 1
ATOM 1456 N N . VAL A 1 201 ? 47.919 -25.727 -64.504 1.00 47.97 201 VAL A N 1
ATOM 1457 C CA . VAL A 1 201 ? 47.871 -25.951 -65.952 1.00 47.97 201 VAL A CA 1
ATOM 1458 C C . VAL A 1 201 ? 49.120 -26.745 -66.336 1.00 47.97 201 VAL A C 1
ATOM 1460 O O . VAL A 1 201 ? 50.239 -26.285 -66.115 1.00 47.97 201 VAL A O 1
ATOM 1463 N N . ALA A 1 202 ? 48.943 -27.954 -66.869 1.00 50.16 202 ALA A N 1
ATOM 1464 C CA . ALA A 1 202 ? 50.051 -28.768 -67.356 1.00 50.16 202 ALA A CA 1
ATOM 1465 C C . ALA A 1 202 ? 50.679 -28.111 -68.597 1.00 50.16 202 ALA A C 1
ATOM 1467 O O . ALA A 1 202 ? 49.991 -27.849 -69.584 1.00 50.16 202 ALA A O 1
ATOM 1468 N N . ALA A 1 203 ? 51.986 -27.850 -68.550 1.00 50.75 203 ALA A N 1
ATOM 1469 C CA . ALA A 1 203 ? 52.741 -27.352 -69.691 1.00 50.75 203 ALA A CA 1
ATOM 1470 C C . ALA A 1 203 ? 52.907 -28.464 -70.741 1.00 50.75 203 ALA A C 1
ATOM 1472 O O . ALA A 1 203 ? 53.492 -29.511 -70.465 1.00 50.75 203 ALA A O 1
ATOM 1473 N N . THR A 1 204 ? 52.403 -28.239 -71.953 1.00 47.47 204 THR A N 1
ATOM 1474 C CA . THR A 1 204 ? 52.654 -29.099 -73.116 1.00 47.47 204 THR A CA 1
ATOM 1475 C C . THR A 1 204 ? 54.061 -28.846 -73.659 1.00 47.47 204 THR A C 1
ATOM 1477 O O . THR A 1 204 ? 54.377 -27.724 -74.053 1.00 47.47 204 THR A O 1
ATOM 1480 N N . ALA A 1 205 ? 54.900 -29.883 -73.696 1.00 52.44 205 ALA A N 1
ATOM 1481 C CA . ALA A 1 205 ? 56.221 -29.835 -74.317 1.00 52.44 205 ALA A CA 1
ATOM 1482 C C . ALA A 1 205 ? 56.112 -29.795 -75.854 1.00 52.44 205 ALA A C 1
ATOM 1484 O O . ALA A 1 205 ? 55.349 -30.555 -76.450 1.00 52.44 205 ALA A O 1
ATOM 1485 N N . ALA A 1 206 ? 56.888 -28.910 -76.485 1.00 52.56 206 ALA A N 1
ATOM 1486 C CA . ALA A 1 206 ? 57.039 -28.818 -77.938 1.00 52.56 206 ALA A CA 1
ATOM 1487 C C . ALA A 1 206 ? 57.971 -29.930 -78.475 1.00 52.56 206 ALA A C 1
ATOM 1489 O O . ALA A 1 206 ? 58.871 -30.361 -77.749 1.00 52.56 206 ALA A O 1
ATOM 1490 N N . PRO A 1 207 ? 57.794 -30.400 -79.726 1.00 48.38 207 PRO A N 1
ATOM 1491 C CA . PRO A 1 207 ? 58.591 -31.495 -80.267 1.00 48.38 207 PRO A CA 1
ATOM 1492 C C . PRO A 1 207 ? 59.969 -31.016 -80.749 1.00 48.38 207 PRO A C 1
ATOM 1494 O O . PRO A 1 207 ? 60.128 -29.890 -81.219 1.00 48.38 207 PRO A O 1
ATOM 1497 N N . ALA A 1 208 ? 60.962 -31.902 -80.647 1.00 44.72 208 ALA A N 1
ATOM 1498 C CA . ALA A 1 208 ? 62.308 -31.699 -81.172 1.00 44.72 208 ALA A CA 1
ATOM 1499 C C . ALA A 1 208 ? 62.332 -31.885 -82.700 1.00 44.72 208 ALA A C 1
ATOM 1501 O O . ALA A 1 208 ? 61.795 -32.867 -83.214 1.00 44.72 208 ALA A O 1
ATOM 1502 N N . ALA A 1 209 ? 62.956 -30.943 -83.409 1.00 43.62 209 ALA A N 1
ATOM 1503 C CA . ALA A 1 209 ? 63.240 -31.047 -84.836 1.00 43.62 209 ALA A CA 1
ATOM 1504 C C . ALA A 1 209 ? 64.529 -31.854 -85.075 1.00 43.62 209 ALA A C 1
ATOM 1506 O O . ALA A 1 209 ? 65.472 -31.758 -84.287 1.00 43.62 209 ALA A O 1
ATOM 1507 N N . ALA A 1 210 ? 64.507 -32.653 -86.145 1.00 42.72 210 ALA A N 1
ATOM 1508 C CA . ALA A 1 210 ? 65.606 -33.471 -86.655 1.00 42.72 210 ALA A CA 1
ATOM 1509 C C . ALA A 1 210 ? 66.658 -32.646 -87.409 1.00 42.72 210 ALA A C 1
ATOM 1511 O O . ALA A 1 210 ? 66.278 -31.599 -87.985 1.00 42.72 210 ALA A O 1
#

Mean predicted aligned error: 15.76 Å

Sequence (210 aa):
MSRVTQAIVATAAIAALAACATRTKEVAIATPPPAPAPVPVYVTPAITPINRGLSPAATVWHMRVALNVAALACRGAQGNQIVAGYRTLLTNQKAALATAETALESQYRAMGGDWQDRYDDSMTRLYNFFSQAPARDPFCTAAAATLTEAERLGPNELQAFAAAVLPTLDAPFAEMLAPRPVIALAAPTSAPAPTPVVGAVAATAAPAAA

Nearest PDB structures (foldseek):
  1hw1-assembly1_A  TM=3.113E-01  e=2.407E+00  Escherichia coli
  7xp1-assembly1_A-2  TM=2.915E-01  e=9.561E+00  Pseudomonas aeruginosa PAO1

Radius of gyration: 40.59 Å; Cα contacts (8 Å, |Δi|>4): 140; chains: 1; bounding box: 80×87×163 Å

Secondary structure (DSSP, 8-state):
------------------------------PPPPPPP------PPP--GGGSS--HHHHHHHHHHHHHHHHHH--HHHHHHHHHHHHHHHHHTHHHHHHHHHHHHHHHHHT-SSHHHHHHHHHHHHHHHHT-GGGHHHHHHHHHHHHHHHTT--TT-HHHHHHHHHHHHHHHHHHHHSPPP----PPP-PPPPPPP--PPPPPPPPPPP-

pLDDT: mean 81.66, std 21.2, range [41.44, 98.94]

Solvent-accessible surface area (backbone atoms only — not comparable to full-atom values): 13338 Å² total; per-residue (Å²): 134,85,87,90,80,93,83,93,85,91,89,89,82,90,84,80,96,82,79,93,71,84,79,77,78,80,74,77,78,75,74,74,75,77,74,78,73,84,71,82,77,78,75,72,57,53,65,38,78,92,76,51,92,59,53,68,32,45,34,36,48,52,37,51,51,46,48,49,44,39,42,73,70,40,62,68,73,62,17,54,52,29,40,52,35,46,51,50,48,50,66,78,40,41,67,63,52,53,53,24,51,54,52,38,53,49,56,38,52,72,70,44,87,70,25,64,60,55,48,53,52,49,50,52,53,50,56,55,61,67,62,42,71,94,30,40,70,63,30,39,52,37,41,41,54,50,37,65,56,53,76,71,62,58,88,91,40,59,54,63,49,21,64,67,45,38,33,59,53,35,24,36,54,31,58,69,70,46,87,73,85,78,78,77,75,76,72,81,77,75,74,80,76,82,76,83,80,81,77,84,80,82,82,82,83,82,84,85,82,132